Protein AF-G5J2B6-F1 (afdb_monomer_lite)

Organism: NCBI:txid423471

Structure (mmCIF, N/CA/C/O backbone):
data_AF-G5J2B6-F1
#
_entry.id   AF-G5J2B6-F1
#
loop_
_atom_site.group_PDB
_atom_site.id
_atom_site.type_symbol
_atom_site.label_atom_id
_atom_site.label_alt_id
_atom_site.label_comp_id
_atom_site.label_asym_id
_atom_site.label_entity_id
_atom_site.label_seq_id
_atom_site.pdbx_PDB_ins_code
_atom_site.Cartn_x
_atom_site.Cartn_y
_atom_site.Cartn_z
_atom_site.occupancy
_atom_site.B_iso_or_equiv
_atom_site.auth_seq_id
_atom_site.auth_comp_id
_atom_site.auth_asym_id
_atom_site.auth_atom_id
_atom_site.pdbx_PDB_model_num
ATOM 1 N N . MET A 1 1 ? 9.229 7.422 -12.545 1.00 53.62 1 MET A N 1
ATOM 2 C CA . MET A 1 1 ? 8.635 8.381 -11.585 1.00 53.62 1 MET A CA 1
ATOM 3 C C . MET A 1 1 ? 7.658 7.634 -10.682 1.00 53.62 1 MET A C 1
ATOM 5 O O . MET A 1 1 ? 6.465 7.647 -10.938 1.00 53.62 1 MET A O 1
ATOM 9 N N . GLN A 1 2 ? 8.152 6.912 -9.677 1.00 66.44 2 GLN A N 1
ATOM 10 C CA . GLN A 1 2 ? 7.312 6.191 -8.709 1.00 66.44 2 GLN A CA 1
ATOM 11 C C . GLN A 1 2 ? 7.830 6.483 -7.304 1.00 66.44 2 GLN A C 1
ATOM 13 O O . GLN A 1 2 ? 8.418 5.633 -6.640 1.00 66.44 2 GLN A O 1
ATOM 18 N N . TRP A 1 3 ? 7.635 7.732 -6.905 1.00 81.62 3 TRP A N 1
ATOM 19 C CA . TRP A 1 3 ? 7.968 8.236 -5.580 1.00 81.62 3 TRP A CA 1
ATOM 20 C C . TRP A 1 3 ? 6.803 7.996 -4.620 1.00 81.62 3 TRP A C 1
ATOM 22 O O . TRP A 1 3 ? 5.693 7.688 -5.057 1.00 81.62 3 TRP A O 1
ATOM 32 N N . GLU A 1 4 ? 7.044 8.142 -3.325 1.00 82.38 4 GLU A N 1
ATOM 33 C CA . GLU A 1 4 ? 6.049 7.986 -2.267 1.00 82.38 4 GLU A CA 1
ATOM 34 C C . GLU A 1 4 ? 4.811 8.853 -2.514 1.00 82.38 4 GLU A C 1
ATOM 36 O O . GLU A 1 4 ? 3.696 8.340 -2.425 1.00 82.38 4 GLU A O 1
ATOM 41 N N . GLY A 1 5 ? 5.003 10.086 -2.995 1.00 83.81 5 GLY A N 1
ATOM 42 C CA . GLY A 1 5 ? 3.912 11.011 -3.310 1.00 83.81 5 GLY A CA 1
ATOM 43 C C . GLY A 1 5 ? 2.948 10.547 -4.413 1.00 83.81 5 GLY A C 1
ATOM 44 O O . GLY A 1 5 ? 1.878 11.126 -4.554 1.00 83.81 5 GLY A O 1
ATOM 45 N N . ASN A 1 6 ? 3.281 9.501 -5.180 1.00 84.12 6 ASN A N 1
ATOM 46 C CA . ASN A 1 6 ? 2.339 8.878 -6.122 1.00 84.12 6 ASN A CA 1
ATOM 47 C C . ASN A 1 6 ? 1.469 7.788 -5.473 1.00 84.12 6 ASN A C 1
ATOM 49 O O . ASN A 1 6 ? 0.491 7.353 -6.075 1.00 84.12 6 ASN A O 1
ATOM 53 N N . TYR A 1 7 ? 1.852 7.303 -4.292 1.00 86.56 7 TYR A N 1
ATOM 54 C CA . TYR A 1 7 ? 1.214 6.177 -3.608 1.00 86.56 7 TYR A CA 1
ATOM 55 C C . TYR A 1 7 ? 0.496 6.593 -2.332 1.00 86.56 7 TYR A C 1
ATOM 57 O O . TYR A 1 7 ? -0.576 6.067 -2.035 1.00 86.56 7 TYR A O 1
ATOM 65 N N . ARG A 1 8 ? 1.076 7.519 -1.564 1.00 89.94 8 ARG A N 1
ATOM 66 C CA . ARG A 1 8 ? 0.455 8.029 -0.347 1.00 89.94 8 ARG A CA 1
ATOM 67 C C . ARG A 1 8 ? -0.543 9.117 -0.698 1.00 89.94 8 ARG A C 1
ATOM 69 O O . ARG A 1 8 ? -0.176 10.183 -1.180 1.00 89.94 8 ARG A O 1
ATOM 76 N N . MET A 1 9 ? -1.806 8.845 -0.395 1.00 91.50 9 MET A N 1
ATOM 77 C CA . MET A 1 9 ? -2.909 9.762 -0.653 1.00 91.50 9 MET A CA 1
ATOM 78 C C . MET A 1 9 ? -3.486 10.307 0.656 1.00 91.50 9 MET A C 1
ATOM 80 O O . MET A 1 9 ? -3.635 9.546 1.620 1.00 91.50 9 MET A O 1
ATOM 84 N N . PRO A 1 10 ? -3.863 11.599 0.704 1.00 93.00 10 PRO A N 1
ATOM 85 C CA . PRO A 1 10 ? -4.643 12.118 1.817 1.00 93.00 10 P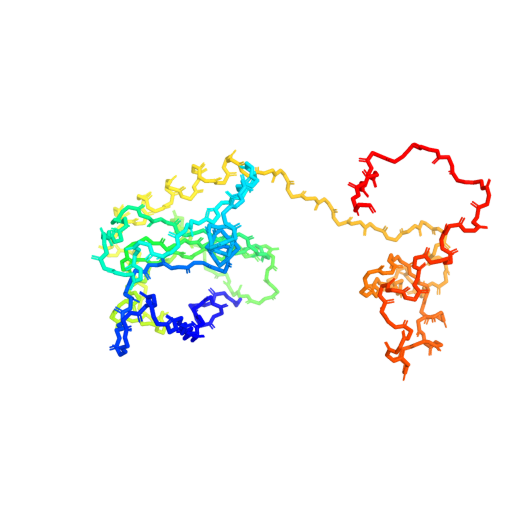RO A CA 1
ATOM 86 C C . PRO A 1 10 ? -5.961 11.344 1.897 1.00 93.00 10 PRO A C 1
ATOM 88 O O . PRO A 1 10 ? -6.681 11.220 0.909 1.00 93.00 10 PRO A O 1
ATOM 91 N N . THR A 1 11 ? -6.256 10.799 3.073 1.00 94.88 11 THR A N 1
A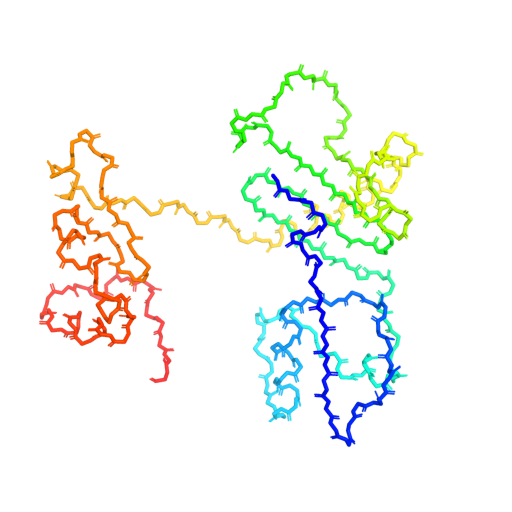TOM 92 C CA . THR A 1 11 ? -7.406 9.918 3.282 1.00 94.88 11 THR A CA 1
ATOM 93 C C . THR A 1 11 ? -8.122 10.333 4.557 1.00 94.88 11 THR A C 1
ATOM 95 O O . THR A 1 11 ? -7.521 10.354 5.628 1.00 94.88 11 THR A O 1
ATOM 98 N N . ILE A 1 12 ? -9.407 10.666 4.440 1.00 95.75 12 ILE A N 1
ATOM 99 C CA . ILE A 1 12 ? -10.282 11.019 5.562 1.00 95.75 12 ILE A CA 1
ATOM 100 C C . ILE A 1 12 ? -11.495 10.099 5.489 1.00 95.75 12 ILE A C 1
ATOM 102 O O . ILE A 1 12 ? -12.118 9.977 4.436 1.00 95.75 12 ILE A O 1
ATOM 106 N N . VAL A 1 13 ? -11.831 9.458 6.607 1.00 95.00 13 VAL A N 1
ATOM 107 C CA . VAL A 1 13 ? -12.981 8.556 6.713 1.00 95.00 13 VAL A CA 1
ATOM 108 C C . VAL A 1 13 ? -13.887 9.060 7.827 1.00 95.00 13 VAL A C 1
ATOM 110 O O . VAL A 1 13 ? -13.424 9.322 8.935 1.00 95.00 13 VAL A O 1
ATOM 113 N N . THR A 1 14 ? -15.180 9.185 7.539 1.00 95.62 14 THR A N 1
ATOM 114 C CA . THR A 1 14 ? -16.208 9.471 8.542 1.00 95.62 14 THR A CA 1
ATOM 115 C C . THR A 1 14 ? -17.254 8.371 8.519 1.00 95.62 14 THR A C 1
ATOM 117 O O . THR A 1 14 ? -17.679 7.933 7.452 1.00 95.62 14 THR A O 1
ATOM 120 N N . PHE A 1 15 ? -17.657 7.914 9.701 1.00 95.94 15 PHE A N 1
ATOM 121 C CA . PHE A 1 15 ? -18.764 6.980 9.854 1.00 95.94 15 PHE A CA 1
ATOM 122 C C . PHE A 1 15 ? -19.451 7.240 11.203 1.00 95.94 15 PHE A C 1
ATOM 124 O O . PHE A 1 15 ? -19.111 6.609 12.210 1.00 95.94 15 PHE A O 1
ATOM 131 N N . PRO A 1 16 ? -20.371 8.220 11.252 1.00 95.06 16 PRO A N 1
ATOM 132 C CA . PRO A 1 16 ? -21.031 8.628 12.487 1.00 95.06 16 PRO A CA 1
ATOM 133 C C . PRO A 1 16 ? -21.694 7.451 13.209 1.00 95.06 16 PRO A C 1
ATOM 135 O O . PRO A 1 16 ? -22.273 6.569 12.580 1.00 95.06 16 PRO A O 1
ATOM 138 N N . GLY A 1 17 ? -21.577 7.422 14.537 1.00 94.31 17 GLY A N 1
ATOM 139 C CA . GLY A 1 17 ? -22.090 6.331 15.375 1.00 94.31 17 GLY A CA 1
ATOM 140 C C . GLY A 1 17 ? -21.234 5.058 15.379 1.00 94.31 17 GLY A C 1
ATOM 141 O O . GLY A 1 17 ? -21.451 4.205 16.232 1.00 94.31 17 GLY A O 1
ATOM 142 N N . THR A 1 18 ? -20.242 4.945 14.486 1.00 94.81 18 THR A N 1
ATOM 143 C CA . THR A 1 18 ? -19.356 3.772 14.389 1.00 94.81 18 THR A CA 1
ATOM 144 C C . THR A 1 18 ? -17.897 4.129 14.657 1.00 94.81 18 THR A C 1
ATOM 146 O O . THR A 1 18 ? -17.259 3.522 15.517 1.00 94.81 18 THR A O 1
ATOM 149 N N . LEU A 1 19 ? -17.354 5.108 13.929 1.00 96.50 19 LEU A N 1
ATOM 150 C CA . LEU A 1 19 ? -15.961 5.522 14.072 1.00 96.50 19 LEU A CA 1
ATOM 151 C C . LEU A 1 19 ? -15.821 6.664 15.089 1.00 96.50 19 LEU A C 1
ATOM 153 O O . LEU A 1 19 ? -16.618 7.608 15.063 1.00 96.50 19 LEU A O 1
ATOM 157 N N . PRO A 1 20 ? -14.801 6.617 15.965 1.00 94.19 20 PRO A N 1
ATOM 158 C CA . PRO A 1 20 ? -14.511 7.709 16.886 1.00 94.19 20 PRO A CA 1
ATOM 159 C C . PRO A 1 20 ? -14.061 8.967 16.129 1.00 94.19 20 PRO A C 1
ATOM 161 O O . PRO A 1 20 ? -13.259 8.905 15.197 1.00 94.19 20 PRO A O 1
ATOM 164 N N . ALA A 1 21 ? -14.559 10.131 16.547 1.00 95.31 21 ALA A N 1
ATOM 165 C CA . ALA A 1 21 ? -14.185 11.409 15.950 1.00 95.31 21 ALA A CA 1
ATOM 166 C C . ALA A 1 21 ? -12.756 11.827 16.341 1.00 95.31 21 ALA A C 1
ATOM 168 O O . ALA A 1 21 ? -12.302 11.566 17.455 1.00 95.31 21 ALA A O 1
ATOM 169 N N . GLY A 1 22 ? -12.060 12.515 15.428 1.00 94.12 22 GLY A N 1
ATOM 170 C CA . GLY A 1 22 ? -10.746 13.116 15.696 1.00 94.12 22 GLY A CA 1
ATOM 171 C C . GLY A 1 22 ? -9.607 12.116 15.913 1.00 94.12 22 GLY A C 1
ATOM 172 O O . GLY A 1 22 ? -8.563 12.494 16.439 1.00 94.12 22 GLY A O 1
ATOM 173 N N . LYS A 1 23 ? -9.795 10.846 15.538 1.00 94.19 23 LYS A N 1
ATOM 174 C CA . LYS A 1 23 ? -8.762 9.813 15.642 1.00 94.19 23 LYS A CA 1
ATOM 175 C C . LYS A 1 23 ? -7.912 9.730 14.381 1.00 94.19 23 LYS A C 1
ATOM 177 O O . LYS A 1 23 ? -8.395 9.926 13.269 1.00 94.19 23 LYS A O 1
ATOM 182 N N . GLU A 1 24 ? -6.642 9.393 14.581 1.00 93.75 24 GLU A N 1
ATOM 183 C CA . GLU A 1 24 ? -5.667 9.157 13.521 1.00 93.75 24 GLU A CA 1
ATOM 184 C C . GLU A 1 24 ? -5.300 7.671 13.483 1.00 93.75 24 GLU A C 1
ATOM 186 O O . GLU A 1 24 ? -4.963 7.075 14.507 1.00 93.75 24 GLU A O 1
ATOM 191 N N . TYR A 1 25 ? -5.314 7.083 12.288 1.00 93.00 25 TYR A N 1
ATOM 192 C CA . TYR A 1 25 ? -4.806 5.738 12.047 1.00 93.00 25 TYR A CA 1
ATOM 193 C C . TYR A 1 25 ? -3.444 5.817 11.352 1.00 93.00 25 TYR A C 1
ATOM 195 O O . TYR A 1 25 ? -3.347 6.304 10.229 1.00 93.00 25 TYR A O 1
ATOM 203 N N . LYS A 1 26 ? -2.394 5.324 12.019 1.00 89.81 26 LYS A N 1
ATOM 204 C CA . LYS A 1 26 ? -1.000 5.381 11.530 1.00 89.81 26 LYS A CA 1
ATOM 205 C C . LYS A 1 26 ? -0.527 4.109 10.821 1.00 89.81 26 LYS A C 1
ATOM 207 O O . LYS A 1 26 ? 0.618 4.040 10.385 1.00 89.81 26 LYS A O 1
ATOM 212 N N . GLY A 1 27 ? -1.374 3.082 10.753 1.00 91.12 27 GLY A N 1
ATOM 213 C CA . GLY A 1 27 ? -1.049 1.857 10.028 1.00 91.12 27 GLY A CA 1
ATOM 214 C C . GLY A 1 27 ? -1.166 2.035 8.515 1.00 91.12 27 GLY A C 1
ATOM 215 O O . GLY A 1 27 ? -1.672 3.042 8.021 1.00 91.12 27 GLY A O 1
ATOM 216 N N . MET A 1 28 ? -0.709 1.033 7.770 1.00 93.25 28 MET A N 1
ATOM 217 C CA . MET A 1 28 ? -0.862 1.022 6.319 1.00 93.25 28 MET A CA 1
ATOM 218 C C . MET A 1 28 ? -2.291 0.643 5.919 1.00 93.25 28 MET A C 1
ATOM 220 O O . MET A 1 28 ? -2.907 -0.253 6.505 1.00 93.25 28 MET A O 1
ATOM 224 N N . ALA A 1 29 ? -2.792 1.331 4.897 1.00 94.19 29 ALA A N 1
ATOM 225 C CA . ALA A 1 29 ? -4.054 1.040 4.237 1.00 94.19 29 ALA A CA 1
ATOM 226 C C . ALA A 1 29 ? -3.874 1.152 2.720 1.00 94.19 29 ALA A C 1
ATOM 228 O O . ALA A 1 29 ? -3.082 1.963 2.232 1.00 94.19 29 ALA A O 1
ATOM 229 N N . SER A 1 30 ? -4.619 0.337 1.984 1.00 94.69 30 SER A N 1
ATOM 230 C CA . SER A 1 30 ? -4.682 0.356 0.527 1.00 94.69 30 SER A CA 1
ATOM 231 C C . SER A 1 30 ? -6.074 0.765 0.048 1.00 94.69 30 SER A C 1
ATOM 233 O O . SER A 1 30 ? -7.064 0.657 0.771 1.00 94.69 30 SER A O 1
ATOM 235 N N . THR A 1 31 ? -6.185 1.189 -1.210 1.00 94.06 31 THR A N 1
ATOM 236 C CA . THR A 1 31 ? -7.494 1.462 -1.822 1.00 94.06 31 THR A CA 1
ATOM 237 C C . THR A 1 31 ? -8.387 0.218 -1.885 1.00 94.06 31 THR A C 1
ATOM 239 O O . THR A 1 31 ? -9.608 0.343 -1.823 1.00 94.06 31 THR A O 1
ATOM 242 N N . MET A 1 32 ? -7.798 -0.981 -1.952 1.00 94.56 32 MET A N 1
ATOM 243 C CA . MET A 1 32 ? -8.525 -2.257 -1.963 1.00 94.56 32 MET A CA 1
ATOM 244 C C . MET A 1 32 ? -9.200 -2.547 -0.618 1.00 94.56 32 MET A C 1
ATOM 246 O O . MET A 1 32 ? -10.250 -3.187 -0.574 1.00 94.56 32 MET A O 1
ATOM 250 N N . ASP A 1 33 ? -8.646 -2.029 0.479 1.00 96.38 33 ASP A N 1
ATOM 251 C CA . ASP A 1 33 ? -9.201 -2.222 1.818 1.00 96.38 33 ASP A CA 1
ATOM 252 C C . ASP A 1 33 ? -10.576 -1.560 1.968 1.00 96.38 33 ASP A C 1
ATOM 254 O O . ASP A 1 33 ? -11.426 -2.054 2.708 1.00 96.38 33 ASP A O 1
ATOM 258 N N . PHE A 1 34 ? -10.851 -0.479 1.228 1.00 95.88 34 PHE A N 1
ATOM 259 C CA . PHE A 1 34 ? -12.177 0.147 1.222 1.00 95.88 34 PHE A CA 1
ATOM 260 C C . PHE A 1 34 ? -13.249 -0.767 0.643 1.00 95.88 34 PHE A C 1
ATOM 262 O O . PHE A 1 34 ? -14.362 -0.787 1.162 1.00 95.88 34 PHE A O 1
ATOM 269 N N . TYR A 1 35 ? -12.916 -1.556 -0.381 1.00 96.00 35 TYR A N 1
ATOM 270 C CA . TYR A 1 35 ? -13.844 -2.541 -0.928 1.00 96.00 35 TYR A CA 1
ATOM 271 C C . TYR A 1 35 ? -14.168 -3.616 0.116 1.00 96.00 35 TYR A C 1
ATOM 273 O O . TYR A 1 35 ? -15.337 -3.850 0.417 1.00 96.00 35 TYR A O 1
ATOM 281 N N . ALA A 1 36 ? -13.144 -4.199 0.747 1.00 96.94 36 ALA A N 1
ATOM 282 C CA . ALA A 1 36 ? -13.341 -5.200 1.796 1.00 96.94 36 ALA A CA 1
ATOM 283 C C . ALA A 1 36 ? -14.091 -4.643 3.018 1.00 96.94 36 ALA A C 1
ATOM 285 O O . ALA A 1 36 ? -14.918 -5.325 3.621 1.00 96.94 36 ALA A O 1
ATOM 286 N N . THR A 1 37 ? -13.840 -3.381 3.363 1.00 96.94 37 THR A N 1
ATOM 287 C CA . THR A 1 37 ? -14.541 -2.678 4.441 1.00 96.94 37 THR A CA 1
ATOM 288 C C . THR A 1 37 ? -16.011 -2.439 4.093 1.00 96.94 37 THR A C 1
ATOM 290 O O . THR A 1 37 ? -16.874 -2.679 4.932 1.00 96.94 37 THR A O 1
ATOM 293 N N . ALA A 1 38 ? -16.321 -2.023 2.862 1.00 96.19 38 ALA A N 1
ATOM 294 C CA . ALA A 1 38 ? -17.696 -1.818 2.407 1.00 96.19 38 ALA A CA 1
ATOM 295 C C . ALA A 1 38 ? -18.497 -3.129 2.389 1.00 96.19 38 ALA A C 1
ATOM 297 O O . ALA A 1 38 ? -19.632 -3.155 2.855 1.00 96.19 38 ALA A O 1
ATOM 298 N N . VAL A 1 39 ? -17.888 -4.225 1.926 1.00 96.69 39 VAL A N 1
ATOM 299 C CA . VAL A 1 39 ? -18.484 -5.572 1.971 1.00 96.69 39 VAL A CA 1
ATOM 300 C C . VAL A 1 39 ? -18.806 -5.990 3.407 1.00 96.69 39 VAL A C 1
ATOM 302 O O . VAL A 1 39 ? -19.899 -6.491 3.666 1.00 96.69 39 VAL A O 1
ATOM 305 N N . ALA A 1 40 ? -17.887 -5.735 4.346 1.00 95.88 40 ALA A N 1
ATOM 306 C CA . ALA A 1 40 ? -18.097 -6.039 5.759 1.00 95.88 40 ALA A CA 1
ATOM 307 C C . ALA A 1 40 ? -19.226 -5.204 6.383 1.00 95.88 40 ALA A C 1
ATOM 309 O O . ALA A 1 40 ? -19.991 -5.730 7.182 1.00 95.88 40 ALA A O 1
ATOM 310 N N . VAL A 1 41 ? -19.353 -3.925 6.009 1.00 96.25 41 VAL A N 1
ATOM 311 C CA . VAL A 1 41 ? -20.478 -3.064 6.426 1.00 96.25 41 VAL A CA 1
ATOM 312 C C . VAL A 1 41 ? -21.802 -3.556 5.850 1.00 96.25 41 VAL A C 1
ATOM 314 O O . VAL A 1 41 ? -22.820 -3.490 6.526 1.00 96.25 41 VAL A O 1
ATOM 317 N N . ALA A 1 42 ? -21.790 -4.043 4.610 1.00 96.50 42 ALA A N 1
ATOM 318 C CA . ALA A 1 42 ? -22.968 -4.591 3.950 1.00 96.50 42 ALA A CA 1
ATOM 319 C C . ALA A 1 42 ? -23.355 -5.993 4.456 1.00 96.50 42 ALA A C 1
ATOM 321 O O . ALA A 1 42 ? -24.367 -6.521 4.007 1.00 96.50 42 ALA A O 1
ATOM 322 N N . GLU A 1 43 ? -22.556 -6.597 5.345 1.00 96.44 43 GLU A N 1
ATOM 323 C CA . GLU A 1 43 ? -22.767 -7.953 5.871 1.00 96.44 43 GLU A CA 1
ATOM 324 C C . GLU A 1 43 ? -22.854 -9.012 4.757 1.00 96.44 43 GLU A C 1
ATOM 326 O O . GLU A 1 43 ? -23.647 -9.950 4.804 1.00 96.44 43 GLU A O 1
ATOM 331 N N . THR A 1 44 ? -22.013 -8.856 3.730 1.00 96.25 44 THR A N 1
ATOM 332 C CA . THR A 1 44 ? -21.957 -9.760 2.570 1.00 96.25 44 THR A CA 1
ATOM 333 C C . THR A 1 44 ? -20.642 -10.533 2.506 1.00 96.25 44 THR A C 1
ATOM 335 O O . THR A 1 44 ? -19.666 -10.207 3.185 1.00 96.25 44 THR A O 1
ATOM 338 N N . GLU A 1 45 ? -20.610 -11.584 1.687 1.00 94.44 45 GLU A N 1
ATOM 339 C CA . GLU A 1 45 ? -19.410 -12.397 1.500 1.00 94.44 45 GLU A CA 1
ATOM 340 C C . GLU A 1 45 ? -18.358 -11.668 0.659 1.00 94.44 45 GLU A C 1
ATOM 342 O O . GLU A 1 45 ? -18.627 -11.173 -0.439 1.00 94.44 45 GLU A O 1
ATOM 347 N N . LEU A 1 46 ? -17.122 -11.641 1.163 1.00 93.81 46 LEU A N 1
ATOM 348 C CA . LEU A 1 46 ? -15.988 -11.095 0.432 1.00 93.81 46 LEU A CA 1
ATOM 349 C C . LEU A 1 46 ? -15.545 -12.079 -0.658 1.00 93.81 46 LEU A C 1
ATOM 351 O O . LEU A 1 46 ? -15.225 -13.227 -0.339 1.00 93.81 46 LEU A O 1
ATOM 355 N N . PRO A 1 47 ? -15.465 -11.655 -1.933 1.00 91.06 47 PRO A N 1
ATOM 356 C CA . PRO A 1 47 ? -14.950 -12.515 -2.986 1.00 91.06 47 PRO A CA 1
ATOM 357 C C . PRO A 1 47 ? -13.530 -12.997 -2.674 1.00 91.06 47 PRO A C 1
ATOM 359 O O . PRO A 1 47 ? -12.678 -12.204 -2.279 1.00 91.06 47 PRO A O 1
ATOM 362 N N . GLN A 1 48 ? -13.250 -14.277 -2.937 1.00 89.88 48 GLN A N 1
ATOM 363 C CA . GLN A 1 48 ? -11.958 -14.908 -2.613 1.00 89.88 48 GLN A CA 1
ATOM 364 C C . GLN A 1 48 ? -10.739 -14.229 -3.256 1.00 89.88 48 GLN A C 1
ATOM 366 O O . GLN A 1 48 ? -9.634 -14.342 -2.742 1.00 89.88 48 GLN A O 1
ATOM 371 N N . HIS A 1 49 ? -10.924 -13.540 -4.383 1.00 87.31 49 HIS A N 1
ATOM 372 C CA . HIS A 1 49 ? -9.849 -12.844 -5.093 1.00 87.31 49 HIS A CA 1
ATOM 373 C C . HIS A 1 49 ? -9.539 -11.453 -4.519 1.00 87.31 49 HIS A C 1
ATOM 375 O O . HIS A 1 49 ? -8.667 -10.762 -5.042 1.00 87.31 49 HIS A O 1
ATOM 381 N N . CYS A 1 50 ? -10.284 -10.992 -3.511 1.00 90.88 50 CYS A N 1
ATOM 382 C CA . CYS A 1 50 ? -10.032 -9.703 -2.890 1.00 90.88 50 CYS A CA 1
ATOM 383 C C . CYS A 1 50 ? -8.853 -9.805 -1.916 1.00 90.88 50 CYS A C 1
ATOM 385 O O . CYS A 1 50 ? -8.891 -10.575 -0.962 1.00 90.88 50 CYS A O 1
ATOM 387 N N . GLU A 1 51 ? -7.831 -8.983 -2.139 1.00 90.62 51 GLU A N 1
ATOM 388 C CA . GLU A 1 51 ? -6.659 -8.886 -1.256 1.00 90.62 51 GLU A CA 1
ATOM 389 C C . GLU A 1 51 ? -6.829 -7.822 -0.156 1.00 90.62 51 GLU A C 1
ATOM 391 O O . GLU A 1 51 ? -6.021 -7.744 0.769 1.00 90.62 51 GLU A O 1
ATOM 396 N N . GLY A 1 52 ? -7.869 -6.987 -0.259 1.00 93.62 52 GLY A N 1
ATOM 397 C CA . GLY A 1 52 ? -8.155 -5.935 0.710 1.00 93.62 52 GLY A CA 1
ATOM 398 C C . GLY A 1 52 ? -8.613 -6.496 2.055 1.00 93.62 52 GLY A C 1
ATOM 399 O O . GLY A 1 52 ? -9.266 -7.537 2.131 1.00 93.62 52 GLY A O 1
ATOM 400 N N . LYS A 1 53 ? -8.319 -5.773 3.135 1.00 93.75 53 LYS A N 1
ATOM 401 C CA . LYS A 1 53 ? -8.737 -6.138 4.498 1.00 93.75 53 LYS A CA 1
ATOM 402 C C . LYS A 1 53 ? -9.816 -5.197 5.033 1.00 93.75 53 LYS A C 1
ATOM 404 O O . LYS A 1 53 ? -9.859 -4.015 4.706 1.00 93.75 53 LYS A O 1
ATOM 409 N N . ASN A 1 54 ? -10.656 -5.706 5.930 1.00 95.69 54 ASN A N 1
ATOM 410 C CA . ASN A 1 54 ? -11.616 -4.875 6.652 1.00 95.69 54 ASN A CA 1
ATOM 411 C C . ASN A 1 54 ? -10.890 -3.923 7.625 1.00 95.69 54 ASN A C 1
ATOM 413 O O . ASN A 1 54 ? -10.267 -4.372 8.592 1.00 95.69 54 ASN A O 1
ATOM 417 N N . LEU A 1 55 ? -10.999 -2.612 7.392 1.00 96.81 55 LEU A N 1
ATOM 418 C CA . LEU A 1 55 ? -10.374 -1.573 8.213 1.00 96.81 55 LEU A CA 1
ATOM 419 C C . LEU A 1 55 ? -11.154 -1.258 9.489 1.00 96.81 55 LEU A C 1
ATOM 421 O O . LEU A 1 55 ? -10.571 -0.703 10.415 1.00 96.81 55 LEU A O 1
ATOM 425 N N . LEU A 1 56 ? -12.438 -1.616 9.590 1.00 96.31 56 LEU A N 1
ATOM 426 C CA . LEU A 1 56 ? -13.283 -1.224 10.724 1.00 96.31 56 LEU A CA 1
ATOM 427 C C . LEU A 1 56 ? -12.678 -1.570 12.097 1.00 96.31 56 LEU A C 1
ATOM 429 O O . LEU A 1 56 ? -12.615 -0.677 12.942 1.00 96.31 56 LEU A O 1
ATOM 433 N N . PRO A 1 57 ? -12.174 -2.795 12.360 1.00 96.00 57 PRO A N 1
ATOM 434 C CA . PRO A 1 57 ? -11.562 -3.107 13.653 1.00 96.00 57 PRO A CA 1
ATOM 435 C C . PRO A 1 57 ? -10.313 -2.269 13.957 1.00 96.00 57 PRO A C 1
ATOM 437 O O . PRO A 1 57 ? -10.046 -1.976 15.119 1.00 96.00 57 PRO A O 1
ATOM 440 N N . LEU A 1 58 ? -9.560 -1.885 12.923 1.00 95.69 58 LEU A N 1
ATOM 441 C CA . LEU A 1 58 ? -8.353 -1.064 13.038 1.00 95.69 58 LEU A CA 1
ATOM 442 C C . LEU A 1 58 ? -8.716 0.400 13.326 1.00 95.69 58 LEU A C 1
ATOM 444 O O . LEU A 1 58 ? -8.151 1.012 14.226 1.00 95.69 58 LEU A O 1
ATOM 448 N N . LEU A 1 59 ? -9.703 0.938 12.603 1.00 95.75 59 LEU A N 1
ATOM 449 C CA . LEU A 1 59 ? -10.179 2.316 12.752 1.00 95.75 59 LEU A CA 1
ATOM 450 C C . LEU A 1 59 ? -10.974 2.537 14.051 1.00 95.75 59 LEU A C 1
ATOM 452 O O . LEU A 1 59 ? -11.007 3.648 14.567 1.00 95.75 59 LEU A O 1
ATOM 456 N N . MET A 1 60 ? -11.589 1.485 14.601 1.00 94.81 60 MET A N 1
ATOM 457 C CA . MET A 1 60 ? -12.243 1.503 15.917 1.00 94.81 60 MET A CA 1
ATOM 458 C C . MET A 1 60 ? -11.276 1.263 17.089 1.00 94.81 60 MET A C 1
ATOM 460 O O . MET A 1 60 ? -11.740 1.091 18.213 1.00 94.81 60 MET A O 1
ATOM 464 N N . GLU A 1 61 ? -9.962 1.172 16.848 1.00 91.81 61 GLU A N 1
ATOM 465 C CA . GLU A 1 61 ? -8.949 0.857 17.875 1.00 91.81 61 GLU A CA 1
ATOM 466 C C . GLU A 1 61 ? -9.188 -0.498 18.586 1.00 91.81 61 GLU A C 1
ATOM 468 O O . GLU A 1 61 ? -8.657 -0.758 19.663 1.00 91.81 61 GLU A O 1
ATOM 473 N N . LYS A 1 62 ? -9.964 -1.406 17.972 1.00 93.38 62 LYS A N 1
ATOM 474 C CA . LYS A 1 62 ? -10.245 -2.759 18.495 1.00 93.38 62 LYS A CA 1
ATOM 475 C C . LYS A 1 62 ? -9.160 -3.770 18.124 1.00 93.38 62 LYS A C 1
ATOM 477 O O . LYS A 1 62 ? -9.126 -4.872 18.669 1.00 93.38 62 LYS A O 1
ATOM 482 N N . LYS A 1 63 ? -8.300 -3.427 17.164 1.00 93.44 63 LYS A N 1
ATOM 483 C CA . LYS A 1 63 ? -7.183 -4.249 16.702 1.00 93.44 63 LYS A CA 1
ATOM 484 C C . LYS A 1 63 ? -5.988 -3.363 16.365 1.00 93.44 63 LYS A C 1
ATOM 486 O O . LYS A 1 63 ? -6.150 -2.293 15.786 1.00 93.44 63 LYS A O 1
ATOM 491 N N . ASN A 1 64 ? -4.789 -3.848 16.670 1.00 91.25 64 ASN A N 1
ATOM 492 C CA . ASN A 1 64 ? -3.552 -3.189 16.266 1.00 91.25 64 ASN A CA 1
ATOM 493 C C . ASN A 1 64 ? -3.218 -3.476 14.790 1.00 91.25 64 ASN A C 1
ATOM 495 O O . ASN A 1 64 ? -3.522 -4.571 14.298 1.00 91.25 64 ASN A O 1
ATOM 499 N N . PRO A 1 65 ? -2.567 -2.533 14.081 1.00 90.12 65 PRO A N 1
ATOM 500 C CA . PRO A 1 65 ? -1.986 -2.802 12.770 1.00 90.12 65 PRO A CA 1
ATOM 501 C C . PRO A 1 65 ? -1.070 -4.027 12.808 1.00 90.12 65 PRO A C 1
ATOM 503 O O . PRO A 1 65 ? -0.382 -4.263 13.802 1.00 90.12 65 PRO A O 1
ATOM 506 N N . ASN A 1 66 ? -1.041 -4.794 11.720 1.00 90.44 66 ASN A N 1
ATOM 507 C CA . ASN A 1 66 ? -0.105 -5.904 11.598 1.00 90.44 66 ASN A CA 1
ATOM 508 C C . ASN A 1 66 ? 1.319 -5.341 11.394 1.00 90.44 66 ASN A C 1
ATOM 510 O O . ASN A 1 66 ? 1.552 -4.680 10.380 1.00 90.44 66 ASN A O 1
ATOM 514 N N . PRO A 1 67 ? 2.278 -5.592 12.307 1.00 87.56 67 PRO A N 1
ATOM 515 C CA . PRO A 1 67 ? 3.636 -5.056 12.188 1.00 8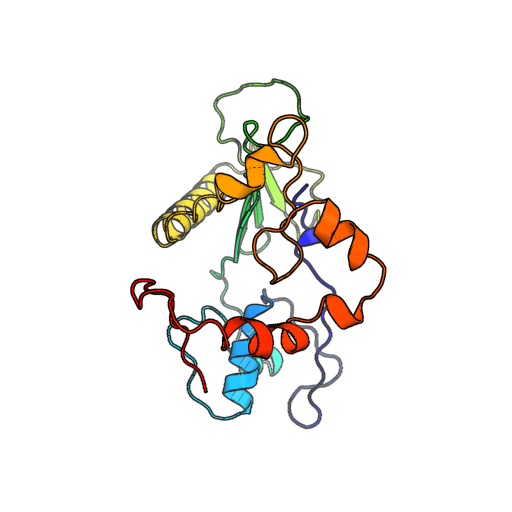7.56 67 PRO A CA 1
ATOM 516 C C . PRO A 1 67 ? 4.425 -5.644 11.008 1.00 87.56 67 PRO A C 1
ATOM 518 O O . PRO A 1 67 ? 5.422 -5.055 10.588 1.00 87.56 67 PRO A O 1
ATOM 521 N N . ASP A 1 68 ? 3.988 -6.787 10.474 1.00 91.12 68 ASP A N 1
ATOM 522 C CA . ASP A 1 68 ? 4.610 -7.464 9.335 1.00 91.12 68 ASP A CA 1
ATOM 523 C C . ASP A 1 68 ? 3.893 -7.218 8.006 1.00 91.12 68 ASP A C 1
ATOM 525 O O . ASP A 1 68 ? 4.267 -7.791 6.978 1.00 91.12 68 ASP A O 1
ATOM 529 N N . GLU A 1 69 ? 2.885 -6.347 8.006 1.00 93.06 69 GLU A N 1
ATOM 530 C CA . GLU A 1 69 ? 2.200 -5.945 6.789 1.00 93.06 69 GLU A CA 1
ATOM 531 C C . GLU A 1 69 ? 3.178 -5.363 5.769 1.00 93.06 69 GLU A C 1
ATOM 533 O O . GLU A 1 69 ? 4.065 -4.578 6.107 1.00 93.06 69 GLU A O 1
ATOM 538 N N . THR A 1 70 ? 3.024 -5.770 4.510 1.00 95.25 70 THR A N 1
ATOM 539 C CA . THR A 1 70 ? 3.853 -5.300 3.403 1.00 95.25 70 THR A CA 1
ATOM 540 C C . THR A 1 70 ? 2.959 -4.939 2.225 1.00 95.25 70 THR A C 1
ATOM 542 O O . THR A 1 70 ? 2.103 -5.732 1.842 1.00 95.25 70 THR A O 1
ATOM 545 N N . LEU A 1 71 ? 3.165 -3.757 1.647 1.00 95.06 71 LEU A N 1
ATOM 546 C CA . LEU A 1 71 ? 2.520 -3.346 0.400 1.00 95.06 71 LEU A CA 1
ATOM 547 C C . LEU A 1 71 ? 3.518 -3.454 -0.750 1.00 95.06 71 LEU A C 1
ATOM 549 O O . LEU A 1 71 ? 4.701 -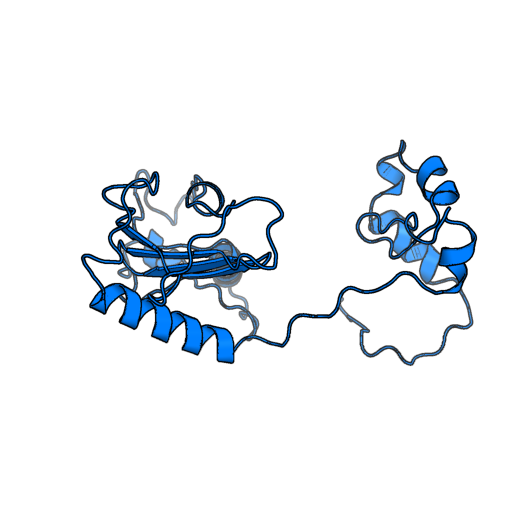3.150 -0.578 1.00 95.06 71 LEU A O 1
ATOM 553 N N . PHE A 1 72 ? 3.039 -3.857 -1.923 1.00 94.56 72 PHE A N 1
ATOM 554 C CA . PHE A 1 72 ? 3.867 -4.110 -3.097 1.00 94.56 72 PHE A CA 1
ATOM 555 C C . PHE A 1 72 ? 3.341 -3.356 -4.314 1.00 94.56 72 PHE A C 1
ATOM 557 O O . PHE A 1 72 ? 2.135 -3.224 -4.512 1.00 94.56 72 PHE A O 1
ATOM 564 N N . TRP A 1 73 ? 4.264 -2.903 -5.159 1.00 92.50 73 TRP A N 1
ATOM 565 C CA . TRP A 1 73 ? 3.961 -2.292 -6.445 1.00 92.50 73 TRP A CA 1
ATOM 566 C C . TRP A 1 73 ? 4.884 -2.856 -7.524 1.00 92.50 73 TRP A C 1
ATOM 568 O O . TRP A 1 73 ? 6.101 -2.989 -7.352 1.00 92.50 73 TRP A O 1
ATOM 578 N N . ASN A 1 74 ? 4.294 -3.176 -8.672 1.00 89.25 74 ASN A N 1
ATOM 579 C CA . ASN A 1 74 ? 5.015 -3.513 -9.891 1.00 89.25 74 ASN A CA 1
ATOM 580 C C . ASN A 1 74 ? 4.315 -2.829 -11.055 1.00 89.25 74 ASN A C 1
ATOM 582 O O . ASN A 1 74 ? 3.207 -3.197 -11.443 1.00 89.25 74 ASN A O 1
ATOM 586 N N . THR A 1 75 ? 4.907 -1.760 -11.568 1.00 83.44 75 THR A N 1
ATOM 587 C CA . THR A 1 75 ? 4.247 -0.937 -12.581 1.00 83.44 75 THR A CA 1
ATOM 588 C C . THR A 1 75 ? 5.294 -0.289 -13.472 1.00 83.44 75 THR A C 1
ATOM 590 O O . THR A 1 75 ? 6.302 0.212 -12.984 1.00 83.44 75 THR A O 1
ATOM 593 N N . HIS A 1 76 ? 5.085 -0.308 -14.791 1.00 75.31 76 HIS A N 1
ATOM 594 C CA . HIS A 1 76 ? 5.951 0.351 -15.783 1.00 75.31 76 HIS A CA 1
ATOM 595 C C . HIS A 1 76 ? 7.466 0.118 -15.582 1.00 75.31 76 HIS A C 1
ATOM 597 O O . HIS A 1 76 ? 8.274 1.032 -15.721 1.00 75.31 76 HIS A O 1
ATOM 603 N N . GLY A 1 77 ? 7.870 -1.109 -15.228 1.00 77.44 77 GLY A N 1
ATOM 604 C CA . GLY A 1 77 ? 9.287 -1.440 -15.020 1.00 77.44 77 GLY A CA 1
ATOM 605 C C . GLY A 1 77 ? 9.901 -0.850 -13.751 1.00 77.44 77 GLY A C 1
ATOM 606 O O . GLY A 1 77 ? 11.122 -0.804 -13.629 1.00 77.44 77 GLY A O 1
ATOM 607 N N . THR A 1 78 ? 9.073 -0.395 -12.819 1.00 85.56 78 THR A N 1
ATOM 608 C CA . THR A 1 78 ? 9.503 -0.045 -11.473 1.00 85.56 78 THR A CA 1
ATOM 609 C C . THR A 1 78 ? 8.901 -1.031 -10.486 1.00 85.56 78 THR A C 1
ATOM 611 O O . THR A 1 78 ? 7.715 -1.364 -10.549 1.00 85.56 78 THR A O 1
ATOM 614 N N . GLU A 1 79 ? 9.764 -1.509 -9.606 1.00 91.00 79 GLU A N 1
ATOM 615 C CA . GLU A 1 79 ? 9.470 -2.465 -8.553 1.00 91.00 79 GLU A CA 1
ATOM 616 C C . GLU A 1 79 ? 9.585 -1.709 -7.229 1.00 91.00 79 GLU A C 1
ATOM 618 O O . GLU A 1 79 ? 10.572 -1.003 -7.015 1.00 91.00 79 GLU A O 1
ATOM 623 N N . ALA A 1 80 ? 8.589 -1.804 -6.352 1.00 93.62 80 ALA A N 1
ATOM 624 C CA . ALA A 1 80 ? 8.641 -1.152 -5.048 1.00 93.62 80 ALA A CA 1
ATOM 625 C C . ALA A 1 80 ? 7.902 -1.954 -3.978 1.00 93.62 80 ALA A C 1
ATOM 627 O O . ALA A 1 80 ? 6.952 -2.682 -4.270 1.00 93.62 80 ALA A O 1
ATOM 628 N N . SER A 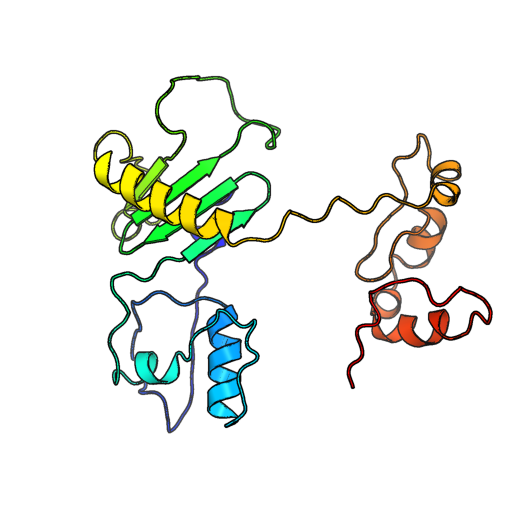1 81 ? 8.313 -1.791 -2.724 1.00 95.38 81 SER A N 1
ATOM 629 C CA . SER A 1 81 ? 7.553 -2.292 -1.578 1.00 95.38 81 SER A CA 1
ATOM 630 C C . SER A 1 81 ? 7.697 -1.402 -0.351 1.00 95.38 81 SER A C 1
ATOM 632 O O . SER A 1 81 ? 8.647 -0.623 -0.233 1.00 95.38 81 SER A O 1
ATOM 634 N N . ARG A 1 82 ? 6.728 -1.513 0.558 1.00 95.19 82 ARG A N 1
ATOM 635 C CA . ARG A 1 82 ? 6.645 -0.787 1.825 1.00 95.19 82 ARG A CA 1
ATOM 636 C C . ARG A 1 82 ? 6.470 -1.787 2.959 1.00 95.19 82 ARG A C 1
ATOM 638 O O . ARG A 1 82 ? 5.532 -2.572 2.918 1.00 95.19 82 ARG A O 1
ATOM 645 N N . TRP A 1 83 ? 7.339 -1.730 3.961 1.00 96.19 83 TRP A N 1
ATOM 646 C CA . TRP A 1 83 ? 7.272 -2.566 5.159 1.00 96.19 83 TRP A CA 1
ATOM 647 C C . TRP A 1 83 ? 7.752 -1.754 6.357 1.00 96.19 83 TRP A C 1
ATOM 649 O O . TRP A 1 83 ? 8.864 -1.225 6.338 1.00 96.19 83 TRP A O 1
ATOM 659 N N . LYS A 1 84 ? 6.921 -1.646 7.401 1.00 94.00 84 LYS A N 1
ATOM 660 C CA . LYS A 1 84 ? 7.178 -0.760 8.552 1.00 94.00 84 LYS A CA 1
ATOM 661 C C . LYS A 1 84 ? 7.491 0.673 8.073 1.00 94.00 84 LYS A C 1
ATOM 663 O O . LYS A 1 84 ? 6.774 1.202 7.223 1.00 94.00 84 LYS A O 1
ATOM 668 N N . GLN A 1 85 ? 8.569 1.281 8.571 1.00 94.62 85 GLN A N 1
ATOM 669 C CA . GLN A 1 85 ? 9.055 2.592 8.136 1.00 94.62 85 GLN A CA 1
ATOM 670 C C . GLN A 1 85 ? 9.851 2.552 6.824 1.00 94.62 85 GLN A C 1
ATOM 672 O O . GLN A 1 85 ? 10.222 3.603 6.293 1.00 94.62 85 GLN A O 1
ATOM 677 N N . TRP A 1 86 ? 10.125 1.365 6.280 1.00 96.50 86 TRP A N 1
ATOM 678 C CA . TRP A 1 86 ? 11.032 1.170 5.155 1.00 96.50 86 TRP A CA 1
ATOM 679 C C . TRP A 1 86 ? 10.304 1.107 3.825 1.00 96.50 86 TRP A C 1
ATOM 681 O O . TRP A 1 86 ? 9.203 0.563 3.693 1.00 96.50 86 TRP A O 1
ATOM 691 N N . ARG A 1 87 ? 10.920 1.697 2.809 1.00 95.62 87 ARG A N 1
ATOM 692 C CA . ARG A 1 87 ? 10.492 1.592 1.420 1.00 95.62 87 ARG A CA 1
ATOM 693 C C . ARG A 1 87 ? 11.690 1.214 0.574 1.00 95.62 87 ARG A C 1
ATOM 695 O O . ARG A 1 87 ? 12.711 1.891 0.653 1.00 95.62 87 ARG A O 1
ATOM 702 N N . ILE A 1 88 ? 11.548 0.173 -0.244 1.00 94.88 88 ILE A N 1
ATOM 703 C CA . ILE A 1 88 ? 12.522 -0.120 -1.297 1.00 94.88 88 ILE A CA 1
ATOM 704 C C . ILE A 1 88 ? 11.934 0.186 -2.662 1.00 94.88 88 ILE A C 1
ATOM 706 O O . ILE A 1 88 ? 10.749 -0.047 -2.905 1.00 94.88 88 ILE A O 1
ATOM 710 N N . VAL A 1 89 ? 12.776 0.687 -3.558 1.00 93.00 89 VAL A N 1
ATOM 711 C CA . VAL A 1 89 ? 12.415 0.919 -4.957 1.00 93.00 89 VAL A CA 1
ATOM 712 C C . VAL A 1 89 ? 13.568 0.548 -5.874 1.00 93.00 89 VAL A C 1
ATOM 714 O O . VAL A 1 89 ? 14.729 0.854 -5.603 1.00 93.00 89 VAL A O 1
ATOM 717 N N . LYS A 1 90 ? 13.240 -0.114 -6.977 1.00 89.94 90 LYS A N 1
ATOM 718 C CA . LYS A 1 90 ? 14.171 -0.492 -8.030 1.00 89.94 90 LYS A CA 1
ATOM 719 C C . LYS A 1 90 ? 13.615 -0.036 -9.366 1.00 89.94 90 LYS A C 1
ATOM 721 O O . LYS A 1 90 ? 12.531 -0.425 -9.797 1.00 89.94 90 LYS A O 1
ATOM 726 N N . TYR A 1 91 ? 14.395 0.808 -10.026 1.00 83.62 91 TYR A N 1
ATOM 727 C CA . TYR A 1 91 ? 14.076 1.351 -11.337 1.00 83.62 91 TYR A CA 1
ATOM 728 C C . TYR A 1 91 ? 14.793 0.518 -12.402 1.00 83.62 91 TYR A C 1
ATOM 730 O O . TYR A 1 91 ? 16.010 0.634 -12.564 1.00 83.62 91 TYR A O 1
ATOM 738 N N . ASN A 1 92 ? 14.068 -0.328 -13.142 1.00 72.56 92 ASN A N 1
ATOM 739 C CA . ASN A 1 92 ? 14.685 -1.082 -14.231 1.00 72.56 92 ASN A CA 1
ATOM 740 C C . ASN A 1 92 ? 14.934 -0.145 -15.424 1.00 72.56 92 ASN A C 1
ATOM 742 O O . ASN A 1 92 ? 14.003 0.399 -16.023 1.00 72.56 92 ASN A O 1
ATOM 746 N N . LYS A 1 93 ? 16.217 0.055 -15.757 1.00 57.25 93 LYS A N 1
ATOM 747 C CA . LYS A 1 93 ? 16.681 0.997 -16.792 1.00 57.25 93 LYS A CA 1
ATOM 748 C C . LYS A 1 93 ? 16.177 0.668 -18.205 1.00 57.25 93 LYS A C 1
ATOM 750 O O . LYS A 1 93 ? 16.091 1.567 -19.027 1.00 57.25 93 LYS A O 1
ATOM 755 N N . GLU A 1 94 ? 15.771 -0.570 -18.483 1.00 47.31 94 GLU A N 1
ATOM 756 C CA . GLU A 1 94 ? 15.312 -0.986 -19.821 1.00 47.31 94 GLU A CA 1
ATOM 757 C C . GLU A 1 94 ? 13.904 -0.494 -20.205 1.00 47.31 94 GLU A C 1
ATOM 759 O O . GLU A 1 94 ? 13.501 -0.647 -21.353 1.00 47.31 94 GLU A O 1
ATOM 764 N N . LYS A 1 95 ? 13.145 0.124 -19.285 1.00 47.09 95 LYS A N 1
ATOM 765 C CA . LYS A 1 95 ? 11.786 0.632 -19.571 1.00 47.09 95 LYS A CA 1
ATOM 766 C C . LYS A 1 95 ? 11.606 2.142 -19.394 1.00 47.09 95 LYS A C 1
ATOM 768 O O . LYS A 1 95 ? 10.504 2.636 -19.608 1.00 47.09 95 LYS A O 1
ATOM 773 N N . ASN A 1 96 ? 12.658 2.885 -19.042 1.00 38.81 96 ASN A N 1
ATOM 774 C CA . ASN A 1 96 ? 12.583 4.330 -18.812 1.00 38.81 96 ASN A CA 1
ATOM 775 C C . ASN A 1 96 ? 13.579 5.083 -19.710 1.00 38.81 96 ASN A C 1
ATOM 777 O O . ASN A 1 96 ? 14.787 4.927 -19.584 1.00 38.81 96 ASN A O 1
ATOM 781 N N . TRP A 1 97 ? 13.042 5.929 -20.593 1.00 40.03 97 TRP A N 1
ATOM 782 C CA . TRP A 1 97 ? 13.725 6.692 -21.651 1.00 40.03 97 TRP A CA 1
ATOM 783 C C . TRP A 1 97 ? 14.818 7.679 -21.178 1.00 40.03 97 TRP A C 1
ATOM 785 O O . TRP A 1 97 ? 15.621 8.117 -21.993 1.00 40.03 97 TRP A O 1
ATOM 795 N N . HIS A 1 98 ? 14.951 7.986 -19.884 1.00 39.78 98 HIS A N 1
ATOM 796 C CA . HIS A 1 98 ? 15.993 8.898 -19.390 1.00 39.78 98 HIS A CA 1
ATOM 797 C C . HIS A 1 98 ? 16.547 8.471 -18.021 1.00 39.78 98 HIS A C 1
ATOM 799 O O . HIS A 1 98 ? 15.942 8.764 -16.995 1.00 39.78 98 HIS A O 1
ATOM 805 N N . SER A 1 99 ? 17.704 7.798 -17.983 1.00 41.41 99 SER A N 1
ATOM 806 C CA . SER A 1 99 ? 18.688 7.951 -16.890 1.00 41.41 99 SER A CA 1
ATOM 807 C C . SER A 1 99 ? 20.025 7.291 -17.239 1.00 41.41 99 SER A C 1
ATOM 809 O O . SER A 1 99 ? 20.077 6.188 -17.784 1.00 41.41 99 SER A O 1
ATOM 811 N N . GLU A 1 100 ? 21.106 7.997 -16.925 1.00 41.22 100 GLU A N 1
ATOM 812 C CA . GLU A 1 100 ? 22.476 7.685 -17.316 1.00 41.22 100 GLU A CA 1
ATOM 813 C C . GLU A 1 100 ? 23.047 6.403 -16.683 1.00 41.22 100 GLU A C 1
ATOM 815 O O . GLU A 1 100 ? 22.617 5.861 -15.651 1.00 41.22 100 GLU A O 1
ATOM 820 N N . LYS A 1 101 ? 24.046 5.882 -17.394 1.00 42.12 101 LYS A N 1
ATOM 821 C CA . LYS A 1 101 ? 24.795 4.667 -17.099 1.00 42.12 101 LYS A CA 1
ATOM 822 C C . LYS A 1 101 ? 25.695 4.897 -15.889 1.00 42.12 101 LYS A C 1
ATOM 824 O O . LYS A 1 101 ? 26.714 5.552 -16.000 1.00 42.12 101 LYS A O 1
ATOM 829 N N . ASN A 1 102 ? 25.351 4.271 -14.772 1.00 39.03 102 ASN A N 1
ATOM 830 C CA . ASN A 1 102 ? 26.322 3.826 -13.782 1.00 39.03 102 ASN A CA 1
ATOM 831 C C . ASN A 1 102 ? 25.901 2.422 -13.356 1.00 39.03 102 ASN A C 1
ATOM 833 O O . ASN A 1 102 ? 24.783 2.216 -12.872 1.00 39.03 102 ASN A O 1
ATOM 837 N N . HIS A 1 103 ? 26.756 1.459 -13.690 1.00 37.03 103 HIS A N 1
ATOM 838 C CA . HIS A 1 103 ? 26.640 0.053 -13.341 1.00 37.03 103 HIS A CA 1
ATOM 839 C C . HIS A 1 103 ? 27.567 -0.196 -12.162 1.00 37.03 103 HIS A C 1
ATOM 841 O O . HIS A 1 103 ? 28.783 -0.194 -12.332 1.00 37.03 103 HIS A O 1
ATOM 847 N N . ASN A 1 104 ? 26.998 -0.465 -10.992 1.00 35.62 104 ASN A N 1
ATOM 848 C CA . ASN A 1 104 ? 27.698 -1.276 -10.016 1.00 35.62 104 ASN A CA 1
ATOM 849 C C . ASN A 1 104 ? 26.752 -2.362 -9.510 1.00 35.62 104 ASN A C 1
ATOM 851 O O . ASN A 1 104 ? 25.563 -2.123 -9.321 1.00 35.62 104 ASN A O 1
ATOM 855 N N . LYS A 1 105 ? 27.287 -3.575 -9.381 1.00 40.88 105 LYS A N 1
ATOM 856 C CA . LYS A 1 105 ? 26.598 -4.861 -9.166 1.00 40.88 105 LYS A CA 1
ATOM 857 C C . LYS A 1 105 ? 26.047 -5.029 -7.738 1.00 40.88 105 LYS A C 1
ATOM 859 O O . LYS A 1 105 ? 25.989 -6.138 -7.217 1.00 40.88 105 LYS A O 1
ATOM 864 N N . GLN A 1 106 ? 25.666 -3.930 -7.102 1.00 46.50 106 GLN A N 1
ATOM 865 C CA . GLN A 1 106 ? 24.905 -3.918 -5.860 1.00 46.50 106 GLN A CA 1
ATOM 866 C C . GLN A 1 106 ? 23.429 -3.994 -6.247 1.00 46.50 106 GLN A C 1
ATOM 868 O O . GLN A 1 106 ? 23.052 -3.509 -7.314 1.00 46.50 106 GLN A O 1
ATOM 873 N N . THR A 1 107 ? 22.598 -4.670 -5.455 1.00 57.50 107 THR A N 1
ATOM 874 C CA . THR A 1 107 ? 21.161 -4.766 -5.732 1.00 57.50 107 THR A CA 1
ATOM 875 C C . THR A 1 107 ? 20.628 -3.382 -6.110 1.00 57.50 107 THR A C 1
ATOM 877 O O . THR A 1 107 ? 20.768 -2.465 -5.311 1.00 57.50 107 THR A O 1
ATOM 880 N N . ASN A 1 108 ? 20.039 -3.215 -7.302 1.00 81.25 108 ASN A N 1
ATOM 881 C CA . ASN A 1 108 ? 19.527 -1.924 -7.814 1.00 81.25 108 ASN A CA 1
ATOM 882 C C . ASN A 1 108 ? 18.398 -1.303 -6.946 1.00 81.25 108 ASN A C 1
ATOM 884 O O . ASN A 1 108 ? 17.718 -0.375 -7.385 1.00 81.25 108 ASN A O 1
ATOM 888 N N . TRP A 1 109 ? 18.157 -1.860 -5.761 1.00 89.69 109 TRP A N 1
ATOM 889 C CA . TRP A 1 109 ? 17.249 -1.381 -4.740 1.00 89.69 109 TRP A CA 1
ATOM 890 C C . TRP A 1 109 ? 17.853 -0.180 -4.022 1.00 89.69 109 TRP A C 1
ATOM 892 O O . TRP A 1 109 ? 18.959 -0.253 -3.493 1.00 89.69 109 TRP A O 1
ATOM 902 N N . ARG A 1 110 ? 17.081 0.897 -3.974 1.00 93.25 110 ARG A N 1
ATOM 903 C CA . ARG A 1 110 ? 17.281 2.026 -3.066 1.00 93.25 110 ARG A CA 1
ATOM 904 C C . ARG A 1 110 ? 16.397 1.829 -1.850 1.00 93.25 110 ARG A C 1
ATOM 906 O O . ARG A 1 110 ? 15.303 1.284 -2.006 1.00 93.25 110 ARG A O 1
ATOM 913 N N . LEU A 1 111 ? 16.846 2.264 -0.680 1.00 95.19 111 LEU A N 1
ATOM 914 C CA . LEU A 1 111 ? 16.123 2.119 0.583 1.00 95.19 111 LEU A CA 1
ATOM 915 C C . LEU A 1 111 ? 15.895 3.485 1.219 1.00 95.19 111 LEU A C 1
ATOM 917 O O . LEU A 1 111 ? 16.839 4.245 1.400 1.00 95.19 111 LEU A O 1
ATOM 921 N N . TYR A 1 112 ? 14.663 3.742 1.645 1.00 96.44 112 TYR A N 1
ATOM 922 C CA . TYR A 1 112 ? 14.273 4.987 2.296 1.00 96.44 112 TYR A CA 1
ATOM 923 C C . TYR A 1 112 ? 13.542 4.716 3.613 1.00 96.44 112 TYR A C 1
ATOM 925 O O . TYR A 1 112 ? 12.721 3.796 3.704 1.00 96.44 112 TYR A O 1
ATOM 933 N N . ASP A 1 113 ? 13.831 5.535 4.625 1.00 96.56 113 ASP A N 1
ATOM 934 C CA . ASP A 1 113 ? 13.057 5.633 5.867 1.00 96.56 113 ASP A CA 1
ATOM 935 C C . ASP A 1 113 ? 12.010 6.739 5.688 1.00 96.56 113 ASP A C 1
ATOM 937 O O . ASP A 1 113 ? 12.317 7.915 5.835 1.00 96.56 113 ASP A O 1
ATOM 941 N N . ILE A 1 114 ? 10.780 6.380 5.332 1.00 94.12 114 ILE A N 1
ATOM 942 C CA . ILE A 1 114 ? 9.731 7.361 4.976 1.00 94.12 114 ILE A CA 1
ATOM 943 C C . ILE A 1 114 ? 9.182 8.089 6.203 1.00 94.12 114 ILE A C 1
ATOM 945 O O . ILE A 1 114 ? 8.600 9.164 6.065 1.00 94.12 114 ILE A O 1
ATOM 949 N N . ASP A 1 115 ? 9.377 7.544 7.403 1.00 92.50 115 ASP A N 1
ATOM 950 C CA . ASP A 1 115 ? 8.922 8.214 8.621 1.00 92.50 115 ASP A CA 1
ATOM 951 C C . ASP A 1 115 ? 9.807 9.437 8.914 1.00 92.50 115 ASP A C 1
ATOM 953 O O . ASP A 1 115 ? 9.322 10.448 9.421 1.00 92.50 115 ASP A O 1
ATOM 957 N N . LYS A 1 116 ? 11.098 9.366 8.557 1.00 94.75 116 LYS A N 1
ATOM 958 C CA . LYS A 1 116 ? 12.071 10.462 8.724 1.00 94.75 116 LYS A CA 1
ATOM 959 C C . LYS A 1 116 ? 12.314 11.270 7.453 1.00 94.75 116 LYS A C 1
ATOM 961 O O . LYS A 1 116 ? 12.601 12.461 7.531 1.00 94.75 116 LYS A O 1
ATOM 966 N N . ASP A 1 117 ? 12.221 10.626 6.300 1.00 93.62 117 ASP A N 1
ATOM 967 C CA . ASP A 1 117 ? 12.481 11.191 4.981 1.00 93.62 117 ASP A CA 1
ATOM 968 C C . ASP A 1 117 ? 11.350 10.819 4.006 1.00 93.62 117 ASP A C 1
ATOM 970 O O . ASP A 1 117 ? 11.535 10.018 3.084 1.00 93.62 117 ASP A O 1
ATOM 974 N N . PRO A 1 118 ? 10.151 11.409 4.178 1.00 90.44 118 PRO A N 1
ATOM 975 C CA . PRO A 1 118 ? 9.017 11.153 3.288 1.00 90.44 118 PRO A CA 1
ATOM 976 C C . PRO A 1 118 ? 9.274 11.604 1.842 1.00 90.44 118 PRO A C 1
ATOM 978 O O . PRO A 1 118 ? 8.556 11.201 0.934 1.00 90.44 118 PRO A O 1
ATOM 981 N N . ALA A 1 119 ? 10.296 12.438 1.619 1.00 89.94 119 ALA A N 1
ATOM 982 C CA . ALA A 1 119 ? 10.683 12.931 0.304 1.00 89.94 119 ALA A CA 1
ATOM 983 C C . ALA A 1 119 ? 11.693 12.024 -0.425 1.00 89.94 119 ALA A C 1
ATOM 985 O O . ALA A 1 119 ? 12.086 12.367 -1.540 1.00 89.94 119 ALA A O 1
ATOM 986 N N . GLU A 1 120 ? 12.112 10.902 0.176 1.00 91.12 120 GLU A N 1
ATOM 987 C CA . GLU A 1 120 ? 13.011 9.907 -0.434 1.00 91.12 120 GLU A CA 1
ATOM 988 C C . GLU A 1 120 ? 14.328 10.508 -0.964 1.00 91.12 120 GLU A C 1
ATOM 990 O O . GLU A 1 120 ? 14.788 10.212 -2.072 1.00 91.12 120 GLU A O 1
ATOM 995 N N . LYS A 1 121 ? 14.943 11.392 -0.177 1.00 90.31 121 LYS A N 1
ATOM 996 C CA . LYS A 1 121 ? 16.182 12.095 -0.524 1.00 90.31 121 LYS A CA 1
ATOM 997 C C . LYS A 1 121 ? 17.433 11.284 -0.200 1.00 90.31 121 LYS A C 1
ATOM 999 O O . LYS A 1 121 ? 18.408 11.369 -0.946 1.00 90.31 121 LYS A O 1
ATOM 1004 N N . ILE A 1 122 ? 17.426 10.535 0.900 1.00 92.31 122 ILE A N 1
ATOM 1005 C CA . ILE A 1 122 ? 18.608 9.856 1.439 1.00 92.31 122 ILE A CA 1
ATOM 1006 C C . ILE A 1 122 ? 18.471 8.351 1.218 1.00 92.31 122 ILE A C 1
ATOM 1008 O O . ILE A 1 122 ? 17.670 7.687 1.870 1.00 92.31 122 ILE A O 1
ATOM 1012 N N . ASP A 1 123 ? 19.271 7.812 0.298 1.00 93.50 123 ASP A N 1
ATOM 1013 C CA . ASP A 1 123 ? 19.333 6.371 0.056 1.00 93.50 123 ASP A CA 1
ATOM 1014 C C . ASP A 1 123 ? 20.190 5.677 1.124 1.00 93.50 123 ASP A C 1
ATOM 1016 O O . ASP A 1 123 ? 21.394 5.903 1.221 1.00 93.50 123 ASP A O 1
ATOM 1020 N N . LEU A 1 124 ? 19.555 4.805 1.904 1.00 94.44 124 LEU A N 1
ATOM 1021 C CA . LEU A 1 124 ? 20.152 4.052 3.005 1.00 94.44 124 LEU A CA 1
ATOM 1022 C C . LEU A 1 124 ? 20.517 2.613 2.610 1.00 94.44 124 LEU A C 1
ATOM 1024 O O . LEU A 1 124 ? 20.857 1.807 3.478 1.00 94.44 124 LEU A O 1
ATOM 1028 N N . ALA A 1 125 ? 20.439 2.248 1.325 1.00 93.56 125 ALA A N 1
ATOM 1029 C CA . ALA A 1 125 ? 20.627 0.863 0.887 1.00 93.56 125 ALA A CA 1
ATOM 1030 C C . ALA A 1 125 ? 22.022 0.310 1.220 1.00 93.56 125 ALA A C 1
ATOM 1032 O O . ALA A 1 125 ? 22.146 -0.840 1.643 1.00 93.56 125 ALA A O 1
ATOM 1033 N N . ALA A 1 126 ? 23.065 1.133 1.069 1.00 91.50 126 ALA A N 1
ATOM 1034 C CA . ALA A 1 126 ? 24.437 0.754 1.410 1.00 91.50 126 ALA A CA 1
ATOM 1035 C C . ALA A 1 126 ? 24.660 0.646 2.929 1.00 91.50 126 ALA A C 1
ATOM 1037 O O . ALA A 1 126 ? 25.452 -0.180 3.376 1.00 91.50 126 ALA A O 1
ATOM 1038 N N . GLU A 1 127 ? 23.944 1.452 3.717 1.00 94.44 127 GLU A N 1
ATOM 1039 C CA . GLU A 1 127 ? 24.055 1.486 5.179 1.00 94.44 127 GLU A CA 1
ATOM 1040 C C . GLU A 1 127 ? 23.253 0.373 5.865 1.00 94.44 127 GLU A C 1
ATOM 1042 O O . GLU A 1 127 ? 23.587 -0.045 6.974 1.00 94.44 127 GLU A O 1
ATOM 1047 N N . LYS A 1 128 ? 22.173 -0.105 5.233 1.00 95.31 128 LYS A N 1
ATOM 1048 C CA . LYS A 1 128 ? 21.255 -1.108 5.798 1.00 95.31 128 LYS A CA 1
ATOM 1049 C C . LYS A 1 128 ? 21.008 -2.273 4.828 1.00 95.31 128 LYS A C 1
ATOM 1051 O O . LYS A 1 128 ? 19.856 -2.543 4.471 1.00 95.31 128 LYS A O 1
ATOM 1056 N N . PRO A 1 129 ? 22.060 -3.012 4.429 1.00 94.25 129 PRO A N 1
ATOM 1057 C CA . PRO A 1 129 ? 21.948 -4.081 3.436 1.00 94.25 129 PRO A CA 1
ATOM 1058 C C . PRO A 1 129 ? 21.050 -5.239 3.893 1.00 94.25 129 PRO A C 1
ATOM 1060 O O . PRO A 1 129 ? 20.422 -5.895 3.064 1.00 94.25 129 PRO A O 1
ATOM 1063 N N . ASP A 1 130 ? 20.944 -5.486 5.200 1.00 95.94 130 ASP A N 1
ATOM 1064 C CA . ASP A 1 130 ? 20.093 -6.555 5.733 1.00 95.94 130 ASP A CA 1
ATOM 1065 C C . ASP A 1 130 ? 18.603 -6.260 5.543 1.00 95.94 130 ASP A C 1
ATOM 1067 O O . ASP A 1 130 ? 17.843 -7.153 5.175 1.00 95.94 130 ASP A O 1
ATOM 1071 N N . ILE A 1 131 ? 18.201 -4.992 5.677 1.00 95.88 131 ILE A N 1
ATOM 1072 C CA . ILE A 1 131 ? 16.818 -4.557 5.440 1.00 95.88 131 ILE A CA 1
ATOM 1073 C C . ILE A 1 131 ? 16.483 -4.656 3.953 1.00 95.88 131 ILE A C 1
ATOM 1075 O O . ILE A 1 131 ? 15.421 -5.160 3.589 1.00 95.88 131 ILE A O 1
ATOM 1079 N N . VAL A 1 132 ? 17.408 -4.229 3.086 1.00 95.62 132 VAL A N 1
ATOM 1080 C CA . VAL A 1 132 ? 17.254 -4.379 1.632 1.00 95.62 132 VAL A CA 1
ATOM 1081 C C . VAL A 1 132 ? 17.047 -5.846 1.270 1.00 95.62 132 VAL A C 1
ATOM 1083 O O . VAL A 1 132 ? 16.131 -6.160 0.514 1.00 95.62 132 VAL A O 1
ATOM 1086 N N . ARG A 1 133 ? 17.859 -6.743 1.841 1.00 95.00 133 ARG A N 1
ATOM 1087 C CA . ARG A 1 133 ? 17.788 -8.188 1.601 1.00 95.00 133 ARG A CA 1
ATOM 1088 C C . ARG A 1 133 ? 16.445 -8.774 2.030 1.00 95.00 133 ARG A C 1
ATOM 1090 O O . ARG A 1 133 ? 15.838 -9.517 1.261 1.00 95.00 133 ARG A O 1
ATOM 1097 N N . GLU A 1 134 ? 15.973 -8.432 3.227 1.00 96.12 134 GLU A N 1
ATOM 1098 C CA . GLU A 1 134 ? 14.683 -8.905 3.730 1.00 96.12 134 GLU A CA 1
ATOM 1099 C C . GLU A 1 134 ? 13.528 -8.416 2.848 1.00 96.12 134 GLU A C 1
ATOM 1101 O O . GLU A 1 134 ? 12.696 -9.208 2.399 1.00 96.12 134 GLU A O 1
ATOM 1106 N N . MET A 1 135 ? 13.492 -7.120 2.535 1.00 96.81 135 MET A N 1
ATOM 1107 C CA . MET A 1 135 ? 12.425 -6.559 1.710 1.00 96.81 135 MET A CA 1
ATOM 1108 C C . MET A 1 135 ? 12.473 -7.083 0.270 1.00 96.81 135 MET A C 1
ATOM 1110 O O . MET A 1 135 ? 11.419 -7.346 -0.310 1.00 96.81 135 MET A O 1
ATOM 1114 N N . SER A 1 136 ? 13.662 -7.309 -0.301 1.00 94.75 136 SER A N 1
ATOM 1115 C CA . SER A 1 136 ? 13.784 -7.915 -1.631 1.00 94.75 136 SER A CA 1
ATOM 1116 C C . SER A 1 136 ? 13.285 -9.359 -1.650 1.00 94.75 136 SER A C 1
ATOM 1118 O O . SER A 1 136 ? 12.599 -9.751 -2.585 1.00 94.75 136 SER A O 1
ATOM 1120 N N . GLN A 1 137 ? 13.550 -10.140 -0.597 1.00 95.50 137 GLN A N 1
ATOM 1121 C CA . GLN A 1 137 ? 13.036 -11.510 -0.488 1.00 95.50 137 GLN A CA 1
ATOM 1122 C C . GLN A 1 137 ? 11.509 -11.539 -0.379 1.00 95.50 137 GLN A C 1
ATOM 1124 O O . GLN A 1 137 ? 10.863 -12.355 -1.038 1.00 95.50 137 GLN A O 1
ATOM 1129 N N . ARG A 1 138 ? 10.922 -10.626 0.409 1.00 95.75 138 ARG A N 1
ATOM 1130 C CA . ARG A 1 138 ? 9.462 -10.442 0.484 1.00 95.75 138 ARG A CA 1
ATOM 1131 C C . ARG A 1 138 ? 8.884 -10.081 -0.887 1.00 95.75 138 ARG A C 1
ATOM 1133 O O . ARG A 1 138 ? 7.881 -10.662 -1.293 1.00 95.75 138 ARG A O 1
ATOM 1140 N N . TYR A 1 139 ? 9.541 -9.174 -1.612 1.00 95.31 139 TYR A N 1
ATOM 1141 C CA . TYR A 1 139 ? 9.141 -8.780 -2.963 1.00 95.31 139 TYR A CA 1
ATOM 1142 C C . TYR A 1 139 ? 9.178 -9.956 -3.943 1.00 95.31 139 TYR A C 1
ATOM 1144 O O . TYR A 1 139 ? 8.200 -10.202 -4.642 1.00 95.31 139 TYR A O 1
ATOM 1152 N N . ASP A 1 140 ? 10.269 -10.722 -3.962 1.00 93.62 140 ASP A N 1
ATOM 1153 C CA . ASP A 1 140 ? 10.421 -11.879 -4.847 1.00 93.62 140 ASP A CA 1
ATOM 1154 C C . ASP A 1 140 ? 9.396 -12.979 -4.529 1.00 93.62 140 ASP A C 1
ATOM 1156 O O . ASP A 1 140 ? 8.883 -13.641 -5.434 1.00 93.62 140 ASP A O 1
ATOM 1160 N N . ALA A 1 141 ? 9.074 -13.178 -3.247 1.00 95.56 141 ALA A N 1
ATOM 1161 C CA . ALA A 1 141 ? 8.040 -14.114 -2.817 1.00 95.56 141 ALA A CA 1
ATOM 1162 C C . ALA A 1 141 ? 6.637 -13.673 -3.259 1.00 95.56 141 ALA A C 1
ATOM 1164 O O . ALA A 1 141 ? 5.845 -14.512 -3.689 1.00 95.56 141 ALA A O 1
ATOM 1165 N N . TRP A 1 142 ? 6.337 -12.375 -3.184 1.00 94.88 142 TRP A N 1
ATOM 1166 C CA . TRP A 1 142 ? 5.092 -11.803 -3.699 1.00 94.88 142 TRP A CA 1
ATOM 1167 C C . TRP A 1 142 ? 5.015 -11.906 -5.227 1.00 94.88 142 TRP A C 1
ATOM 1169 O O . TRP A 1 142 ? 4.016 -12.375 -5.765 1.00 94.88 142 TRP A O 1
ATOM 1179 N N . LEU A 1 143 ? 6.093 -11.572 -5.942 1.00 91.81 143 LEU A N 1
ATOM 1180 C CA . LEU A 1 143 ? 6.122 -11.591 -7.405 1.00 91.81 143 LEU A CA 1
ATOM 1181 C C . LEU A 1 143 ? 5.849 -12.989 -7.981 1.00 91.81 143 LEU A C 1
ATOM 1183 O O . LEU A 1 143 ? 5.186 -13.107 -9.007 1.00 91.81 143 LEU A O 1
ATOM 1187 N N . LYS A 1 144 ? 6.308 -14.052 -7.310 1.00 93.06 144 LYS A N 1
ATOM 1188 C CA . LYS A 1 144 ? 6.038 -15.449 -7.703 1.00 93.06 144 LYS A CA 1
ATOM 1189 C C . LYS A 1 144 ? 4.559 -15.840 -7.627 1.00 93.06 144 LYS A C 1
ATOM 1191 O O . LYS A 1 144 ? 4.173 -16.813 -8.266 1.00 93.06 144 LYS A O 1
ATOM 1196 N N . GLN A 1 145 ? 3.755 -15.118 -6.849 1.00 91.62 145 GLN A N 1
ATOM 1197 C CA . GLN A 1 145 ? 2.312 -15.347 -6.727 1.00 91.62 145 GLN A CA 1
ATOM 1198 C C . GLN A 1 145 ? 1.522 -14.618 -7.823 1.00 91.62 145 GLN A C 1
ATOM 1200 O O . GLN A 1 145 ? 0.356 -14.929 -8.052 1.00 91.62 145 GLN A O 1
ATOM 1205 N N . MET A 1 146 ? 2.145 -13.655 -8.509 1.00 89.12 146 MET A N 1
ATOM 1206 C CA . MET A 1 146 ? 1.477 -12.831 -9.510 1.00 89.12 146 MET A CA 1
ATOM 1207 C C . MET A 1 146 ? 1.345 -13.569 -10.850 1.00 89.12 146 MET A C 1
ATOM 1209 O O . MET A 1 146 ? 2.276 -14.257 -11.282 1.00 89.12 146 MET A O 1
ATOM 1213 N N . PRO A 1 147 ? 0.222 -13.397 -11.569 1.00 85.12 147 PRO A N 1
ATOM 1214 C CA . PRO A 1 147 ? 0.083 -13.923 -12.918 1.00 85.12 147 PRO A CA 1
ATOM 1215 C C . PRO A 1 147 ? 1.052 -13.231 -13.887 1.00 85.12 147 PRO A C 1
ATOM 1217 O O . PRO A 1 147 ? 1.452 -12.080 -13.698 1.00 85.12 147 PRO A O 1
ATOM 1220 N N . GLN A 1 148 ? 1.384 -13.923 -14.979 1.00 78.38 148 GLN A N 1
ATOM 1221 C CA . GLN A 1 148 ? 2.173 -13.351 -16.073 1.00 78.38 148 GLN A CA 1
ATOM 1222 C C . GLN A 1 148 ? 1.500 -12.069 -16.601 1.00 78.38 148 GLN A C 1
ATOM 1224 O O . GLN A 1 148 ? 0.287 -12.082 -16.855 1.00 78.38 148 GLN A O 1
ATOM 1229 N N . PRO A 1 149 ? 2.253 -10.972 -16.814 1.00 76.31 149 PRO A N 1
ATOM 1230 C CA . PRO A 1 149 ? 1.703 -9.763 -17.405 1.00 76.31 149 PRO A CA 1
ATOM 1231 C C . PRO A 1 149 ? 1.042 -10.079 -18.745 1.00 76.31 149 PRO A C 1
ATOM 1233 O O . PRO A 1 149 ? 1.637 -10.723 -19.612 1.00 76.31 149 PRO A O 1
ATOM 1236 N N . ARG A 1 150 ? -0.189 -9.599 -18.940 1.00 73.81 150 ARG A N 1
ATOM 1237 C CA . ARG A 1 150 ? -0.847 -9.724 -20.241 1.00 73.81 150 ARG A CA 1
ATOM 1238 C C . ARG A 1 150 ? -0.027 -8.980 -21.292 1.00 73.81 150 ARG A C 1
ATOM 1240 O O . ARG A 1 150 ? 0.442 -7.865 -21.061 1.00 73.81 150 ARG A O 1
ATOM 1247 N N . SER A 1 151 ? 0.135 -9.604 -22.456 1.00 67.06 151 SER A N 1
ATOM 1248 C CA . SER A 1 151 ? 0.792 -8.953 -23.588 1.00 67.06 151 SER A CA 1
ATOM 1249 C C . SER A 1 151 ? -0.039 -7.757 -24.066 1.00 67.06 151 SER A C 1
ATOM 1251 O O . SER A 1 151 ? -1.270 -7.839 -24.042 1.00 67.06 151 SER A O 1
ATOM 1253 N N . PRO A 1 152 ? 0.595 -6.660 -24.525 1.00 66.12 152 PRO A N 1
ATOM 1254 C CA . PRO A 1 152 ? -0.126 -5.567 -25.161 1.00 66.12 152 PRO A CA 1
ATOM 1255 C C . PRO A 1 152 ? -0.979 -6.108 -26.310 1.00 66.12 152 PRO A C 1
ATOM 1257 O O . PRO A 1 152 ? -0.465 -6.773 -27.214 1.00 66.12 152 PRO A O 1
ATOM 1260 N N . VAL A 1 153 ? -2.283 -5.836 -26.276 1.00 67.25 153 VAL A N 1
ATOM 1261 C CA . VAL A 1 153 ? -3.181 -6.188 -27.379 1.00 67.25 153 VAL A CA 1
ATOM 1262 C C . VAL A 1 153 ? -2.790 -5.314 -28.561 1.00 67.25 153 VAL A C 1
ATOM 1264 O O . VAL A 1 153 ? -2.839 -4.098 -28.445 1.00 67.25 153 VAL A O 1
ATOM 1267 N N . LYS A 1 154 ? -2.366 -5.899 -29.682 1.00 67.00 154 LYS A N 1
ATOM 1268 C CA . LYS A 1 154 ? -2.051 -5.135 -30.899 1.00 67.00 154 LYS A CA 1
ATOM 1269 C C . LYS A 1 154 ? -3.334 -4.787 -31.665 1.00 67.00 154 LYS A C 1
ATOM 1271 O O . LYS A 1 154 ? -4.302 -5.546 -31.572 1.00 67.00 154 LYS A O 1
ATOM 1276 N N . PRO A 1 155 ? -3.342 -3.698 -32.454 1.00 66.88 155 PRO A N 1
ATOM 1277 C CA . PRO A 1 155 ? -4.445 -3.439 -33.364 1.00 66.88 155 PRO A CA 1
ATOM 1278 C C . PRO A 1 155 ? -4.615 -4.594 -34.361 1.00 66.88 155 PRO A C 1
ATOM 1280 O O . PRO A 1 155 ? -3.612 -5.171 -34.803 1.00 66.88 155 PRO A O 1
ATOM 1283 N N . PRO A 1 156 ? -5.856 -4.937 -34.751 1.00 72.06 156 PRO A N 1
ATOM 1284 C CA . PRO A 1 156 ? -6.106 -5.894 -35.822 1.00 72.06 156 PRO A CA 1
ATOM 1285 C C . PRO A 1 156 ? -5.393 -5.490 -37.117 1.00 72.06 156 PRO A C 1
ATOM 1287 O O . PRO A 1 156 ? -5.359 -4.312 -37.474 1.00 72.06 156 PRO A O 1
ATOM 1290 N N . LYS A 1 157 ? -4.874 -6.473 -37.869 1.00 70.25 157 LYS A N 1
ATOM 1291 C CA . LYS A 1 157 ? -4.090 -6.218 -39.094 1.00 70.25 157 LYS A CA 1
ATOM 1292 C C . LYS A 1 157 ? -4.821 -5.343 -40.121 1.00 70.25 157 LYS A C 1
ATOM 1294 O O . LYS A 1 157 ? -4.183 -4.511 -40.756 1.00 70.25 157 LYS A O 1
ATOM 1299 N N . HIS A 1 158 ? -6.141 -5.494 -40.254 1.00 70.06 158 HIS A N 1
ATOM 1300 C CA . HIS A 1 158 ? -6.948 -4.729 -41.213 1.00 70.06 158 HIS A CA 1
ATOM 1301 C C . HIS A 1 158 ? -7.016 -3.224 -40.897 1.00 70.06 158 HIS A C 1
ATOM 1303 O O . HIS A 1 158 ? -7.255 -2.429 -41.797 1.00 70.06 158 HIS A O 1
ATOM 1309 N N . MET A 1 159 ? -6.755 -2.812 -39.650 1.00 63.22 159 MET A N 1
ATOM 1310 C CA . MET A 1 159 ? -6.723 -1.394 -39.267 1.00 63.22 159 MET A CA 1
ATOM 1311 C C . MET A 1 159 ? -5.358 -0.734 -39.469 1.00 63.22 159 MET A C 1
ATOM 1313 O O . MET A 1 159 ? -5.258 0.489 -39.439 1.00 63.22 159 MET A O 1
ATOM 1317 N N . LEU A 1 160 ? -4.299 -1.517 -39.692 1.00 61.38 160 LEU A N 1
ATOM 1318 C CA . LEU A 1 160 ? -2.945 -0.984 -39.867 1.00 61.38 160 LEU A CA 1
ATOM 1319 C C . LEU A 1 160 ? -2.790 -0.238 -41.204 1.00 61.38 160 LEU A C 1
ATOM 1321 O O . LEU A 1 160 ? -2.047 0.739 -41.269 1.00 61.38 160 LEU A O 1
ATOM 1325 N N . ALA A 1 161 ? -3.522 -0.651 -42.245 1.00 55.19 161 ALA A N 1
ATOM 1326 C CA . ALA A 1 161 ? -3.415 -0.109 -43.604 1.00 55.19 161 ALA A CA 1
ATOM 1327 C C . ALA A 1 161 ? -3.884 1.354 -43.744 1.00 55.19 161 ALA A C 1
ATOM 1329 O O . ALA A 1 161 ? -3.395 2.072 -44.611 1.00 55.19 161 ALA A O 1
ATOM 1330 N N . HIS A 1 162 ? -4.788 1.813 -42.873 1.00 55.28 162 HIS A N 1
ATOM 1331 C CA . HIS A 1 162 ? -5.309 3.189 -42.870 1.00 55.28 162 HIS A CA 1
ATOM 1332 C C . HIS A 1 162 ? -4.497 4.134 -41.976 1.00 55.28 162 HIS A C 1
ATOM 1334 O O . HIS A 1 162 ? -4.836 5.297 -41.793 1.00 55.28 162 HIS A O 1
ATOM 1340 N N . THR A 1 163 ? -3.388 3.652 -41.419 1.00 54.31 163 THR A N 1
ATOM 1341 C CA . THR A 1 163 ? -2.535 4.433 -40.531 1.00 54.31 163 THR A CA 1
ATOM 1342 C C . THR A 1 163 ? -1.201 4.660 -41.221 1.00 54.31 163 THR A C 1
ATOM 1344 O O . THR A 1 163 ? -0.533 3.704 -41.604 1.00 54.31 163 THR A O 1
ATOM 1347 N N . LYS A 1 164 ? -0.804 5.925 -41.404 1.00 45.91 164 LYS A N 1
ATOM 1348 C CA . LYS A 1 164 ? 0.515 6.272 -41.959 1.00 45.91 164 LYS A CA 1
ATOM 1349 C C . LYS A 1 164 ? 1.593 5.538 -41.137 1.00 45.91 164 LYS A C 1
ATOM 1351 O O . LYS A 1 164 ? 1.711 5.799 -39.938 1.00 45.91 164 LYS A O 1
ATOM 1356 N N . ASP A 1 165 ? 2.271 4.577 -41.762 1.00 53.00 165 ASP A N 1
ATOM 1357 C CA . ASP A 1 165 ? 3.323 3.718 -41.194 1.00 53.00 165 ASP A CA 1
ATOM 1358 C C . ASP A 1 165 ? 2.912 2.789 -40.023 1.00 53.00 165 ASP A C 1
ATOM 1360 O O . ASP A 1 165 ? 3.754 2.389 -39.222 1.00 53.00 165 ASP A O 1
ATOM 1364 N N . GLY A 1 166 ? 1.631 2.412 -39.896 1.00 52.38 166 GLY A N 1
ATOM 1365 C CA . GLY A 1 166 ? 1.192 1.376 -38.938 1.00 52.38 166 GLY A CA 1
ATOM 1366 C C . GLY A 1 166 ? 1.026 1.823 -37.475 1.00 52.38 166 GLY A C 1
ATOM 1367 O O . GLY A 1 166 ? 0.715 0.996 -36.619 1.00 52.38 166 GLY A O 1
ATOM 1368 N N . ASN A 1 167 ? 1.210 3.116 -37.172 1.00 52.19 167 ASN A N 1
ATOM 1369 C CA . ASN A 1 167 ? 1.338 3.641 -35.800 1.00 52.19 167 ASN A CA 1
ATOM 1370 C C . ASN A 1 167 ? 0.171 4.522 -35.309 1.00 52.19 167 ASN A C 1
ATOM 1372 O O . ASN A 1 167 ? 0.320 5.209 -34.299 1.00 52.19 167 ASN A O 1
ATOM 1376 N N . LYS A 1 168 ? -0.981 4.561 -35.997 1.00 56.44 168 LYS A N 1
ATOM 1377 C CA . LYS A 1 168 ? -2.054 5.523 -35.653 1.00 56.44 168 LYS A CA 1
ATOM 1378 C C . LYS A 1 168 ? -3.415 4.942 -35.269 1.00 56.44 168 LYS A C 1
ATOM 1380 O O . LYS A 1 168 ? -4.322 5.721 -34.998 1.00 56.44 168 LYS A O 1
ATOM 1385 N N . ALA A 1 169 ? -3.584 3.625 -35.188 1.00 59.06 169 ALA A N 1
ATOM 1386 C CA . ALA A 1 169 ? -4.815 3.083 -34.616 1.00 59.06 169 ALA A CA 1
ATOM 1387 C C . ALA A 1 169 ? -4.918 3.577 -33.165 1.00 59.06 169 ALA A C 1
ATOM 1389 O O . ALA A 1 169 ? -3.921 3.577 -32.438 1.00 59.06 169 ALA A O 1
ATOM 1390 N N . ARG A 1 170 ? -6.088 4.064 -32.754 1.00 61.34 170 ARG A N 1
ATOM 1391 C CA . ARG A 1 170 ? -6.297 4.536 -31.383 1.00 61.34 170 ARG A CA 1
ATOM 1392 C C . ARG A 1 170 ? -7.057 3.480 -30.608 1.00 61.34 170 ARG A C 1
ATOM 1394 O O . ARG A 1 170 ? -7.958 2.846 -31.148 1.00 61.34 170 ARG A O 1
ATOM 1401 N N . HIS A 1 171 ? -6.706 3.325 -29.336 1.00 60.72 171 HIS A N 1
ATOM 1402 C CA . HIS A 1 171 ? -7.484 2.540 -28.387 1.00 60.72 171 HIS A CA 1
ATOM 1403 C C . HIS A 1 171 ? -8.171 3.485 -27.394 1.00 60.72 171 HIS A C 1
ATOM 1405 O O . HIS A 1 171 ? -7.690 3.654 -26.269 1.00 60.72 171 HIS A O 1
ATOM 1411 N N . PRO A 1 172 ? -9.244 4.182 -27.802 1.00 61.19 172 PRO A N 1
ATOM 1412 C CA . PRO A 1 172 ? -9.973 5.035 -26.882 1.00 61.19 172 PRO A CA 1
ATOM 1413 C C . PRO A 1 172 ? -10.593 4.216 -25.752 1.00 61.19 172 PRO A C 1
ATOM 1415 O O . PRO A 1 172 ? -10.837 3.013 -25.883 1.00 61.19 172 PRO A O 1
ATOM 1418 N N . PHE A 1 173 ? -10.792 4.875 -24.612 1.00 56.81 173 PHE A N 1
ATOM 1419 C CA . PHE A 1 173 ? -11.243 4.250 -23.372 1.00 56.81 173 PHE A CA 1
ATOM 1420 C C . PHE A 1 173 ? -12.448 3.326 -23.611 1.00 56.81 173 PHE A C 1
ATOM 1422 O O . PHE A 1 173 ? -13.474 3.757 -24.130 1.00 56.81 173 PHE A O 1
ATOM 1429 N N . GLY A 1 174 ? -12.285 2.039 -23.285 1.00 58.12 174 GLY A N 1
ATOM 1430 C CA . GLY A 1 174 ? -13.345 1.026 -23.374 1.00 58.12 174 GLY A CA 1
ATOM 1431 C C . GLY A 1 174 ? -13.822 0.643 -24.786 1.00 58.12 174 GLY A C 1
ATOM 1432 O O . GLY A 1 174 ? -14.784 -0.109 -24.905 1.00 58.12 174 GLY A O 1
ATOM 1433 N N . ARG A 1 175 ? -13.195 1.132 -25.870 1.00 56.72 175 ARG A N 1
ATOM 1434 C CA . ARG A 1 175 ? -13.724 1.009 -27.251 1.00 56.72 175 ARG A CA 1
ATOM 1435 C C . ARG A 1 175 ? -12.943 0.088 -28.188 1.00 56.72 175 ARG A C 1
ATOM 1437 O O . ARG A 1 175 ? -13.198 0.100 -29.390 1.00 56.72 175 ARG A O 1
ATOM 1444 N N . GLY A 1 176 ? -12.021 -0.718 -27.666 1.00 65.62 176 GLY A N 1
ATOM 1445 C CA . GLY A 1 176 ? -11.136 -1.509 -28.519 1.00 65.62 176 GLY A CA 1
ATOM 1446 C C . GLY A 1 176 ? -10.316 -0.609 -29.451 1.00 65.62 176 GLY A C 1
ATOM 1447 O O . GLY A 1 176 ? -10.115 0.574 -29.178 1.00 65.62 176 GLY A O 1
ATOM 1448 N N . TRP A 1 177 ? -9.836 -1.164 -30.559 1.00 69.38 177 TRP A N 1
ATOM 1449 C CA . TRP A 1 177 ? -9.109 -0.402 -31.574 1.00 69.38 177 TRP A CA 1
ATOM 1450 C C . TRP A 1 177 ? -10.080 0.291 -32.536 1.00 69.38 177 TRP A C 1
ATOM 1452 O O . TRP A 1 177 ? -11.085 -0.301 -32.910 1.00 69.38 177 TRP A O 1
ATOM 1462 N N . MET A 1 178 ? -9.765 1.515 -32.963 1.00 74.31 178 MET A N 1
ATOM 1463 C CA . MET A 1 178 ? -10.435 2.200 -34.075 1.00 74.31 178 MET A CA 1
ATOM 1464 C C . MET A 1 178 ? -9.443 3.014 -34.906 1.00 74.31 178 MET A C 1
ATOM 1466 O O . MET A 1 178 ? -8.324 3.311 -34.464 1.00 74.31 178 MET A O 1
ATOM 1470 N N . THR A 1 179 ? -9.857 3.380 -36.114 1.00 74.00 179 THR A N 1
ATOM 1471 C CA . THR A 1 179 ? -9.053 4.212 -37.019 1.00 74.00 179 THR A CA 1
ATOM 1472 C C . THR A 1 179 ? -8.963 5.666 -36.529 1.00 74.00 179 THR A C 1
ATOM 1474 O O . THR A 1 179 ? -9.757 6.110 -35.694 1.00 74.00 179 THR A O 1
ATOM 1477 N N . VAL A 1 180 ? -7.979 6.431 -37.021 1.00 72.25 180 VAL A N 1
ATOM 1478 C CA . VAL A 1 180 ? -7.846 7.863 -36.667 1.00 72.25 180 VAL A CA 1
ATOM 1479 C C . VAL A 1 180 ? -9.044 8.642 -37.184 1.00 72.25 180 VAL A C 1
ATOM 1481 O O . VAL A 1 180 ? -9.557 9.517 -36.496 1.00 72.25 180 VAL A O 1
ATOM 1484 N N . GLU A 1 181 ? -9.499 8.290 -38.380 1.00 75.19 181 GLU A N 1
ATOM 1485 C CA . GLU A 1 181 ? -10.604 8.923 -39.080 1.00 75.19 181 GLU A CA 1
ATOM 1486 C C . GLU A 1 181 ? -11.921 8.747 -38.319 1.00 75.19 181 GLU A C 1
ATOM 1488 O O . GLU A 1 181 ? -12.742 9.661 -38.272 1.00 75.19 181 GLU A O 1
ATOM 1493 N N . GLU A 1 182 ? -12.140 7.582 -37.707 1.00 75.38 182 GLU A N 1
ATOM 1494 C CA . GLU A 1 182 ? -13.294 7.344 -36.836 1.00 75.38 182 GLU A CA 1
ATOM 1495 C C . GLU A 1 182 ? -13.165 8.078 -35.505 1.00 75.38 182 GLU A C 1
ATOM 1497 O O . GLU A 1 182 ? -14.144 8.658 -35.032 1.00 75.38 182 GLU A O 1
ATOM 1502 N N . TRP A 1 183 ? -11.963 8.106 -34.923 1.00 76.56 183 TRP A N 1
ATOM 1503 C CA . TRP A 1 183 ? -11.709 8.844 -33.690 1.00 76.56 183 TRP A CA 1
ATOM 1504 C C . TRP A 1 183 ? -11.953 10.347 -33.863 1.00 76.56 183 TRP A C 1
ATOM 1506 O O . TRP A 1 183 ? -12.648 10.954 -33.050 1.00 76.56 183 TRP A O 1
ATOM 1516 N N . ASP A 1 184 ? -11.449 10.945 -34.942 1.00 79.75 184 ASP A N 1
ATOM 1517 C CA . ASP A 1 184 ? -11.597 12.376 -35.216 1.00 79.75 184 ASP A CA 1
ATOM 1518 C C . ASP A 1 184 ? -13.062 12.812 -35.364 1.00 79.75 184 ASP A C 1
ATOM 1520 O O . ASP A 1 184 ? -13.370 13.974 -35.118 1.00 79.75 184 ASP A O 1
ATOM 1524 N N . LYS A 1 185 ? -13.981 11.890 -35.682 1.00 82.56 185 LYS A N 1
ATOM 1525 C CA . LYS A 1 185 ? -15.428 12.163 -35.749 1.00 82.56 185 LYS A CA 1
ATOM 1526 C C . LYS A 1 185 ? -16.117 12.210 -34.383 1.00 82.56 185 LYS A C 1
ATOM 1528 O O . LYS A 1 185 ? -17.228 12.729 -34.293 1.00 82.56 185 LYS A O 1
ATOM 1533 N N . ILE A 1 186 ? -15.526 11.616 -33.345 1.00 79.62 186 ILE A N 1
ATOM 1534 C CA . ILE A 1 186 ? -16.165 11.460 -32.024 1.00 79.62 186 ILE A CA 1
ATOM 1535 C C . ILE A 1 186 ? -15.380 12.108 -30.880 1.00 79.62 186 ILE A C 1
ATOM 1537 O O . ILE A 1 186 ? -15.914 12.257 -29.783 1.00 79.62 186 ILE A O 1
ATOM 1541 N N . LYS A 1 187 ? -14.123 12.495 -31.115 1.00 76.44 187 LYS A N 1
ATOM 1542 C CA . LYS A 1 187 ? -13.199 13.011 -30.094 1.00 76.44 187 LYS A CA 1
ATOM 1543 C C . LYS A 1 187 ? -13.627 14.315 -29.423 1.00 76.44 187 LYS A C 1
ATOM 1545 O O . LYS A 1 187 ? -13.012 14.665 -28.429 1.00 76.44 187 LYS A O 1
ATOM 1550 N N . ASP A 1 188 ? -14.610 15.025 -29.969 1.00 83.00 188 ASP A N 1
ATOM 1551 C CA . ASP A 1 188 ? -15.104 16.300 -29.431 1.00 83.00 188 ASP A CA 1
ATOM 1552 C C . ASP A 1 188 ? -16.473 16.146 -28.735 1.00 83.00 188 ASP A C 1
ATOM 1554 O O . ASP A 1 188 ? -17.018 17.110 -28.204 1.00 83.00 188 ASP A O 1
ATOM 1558 N N . ASP A 1 189 ? -17.028 14.927 -28.701 1.00 80.00 189 ASP A N 1
ATOM 1559 C CA . ASP A 1 189 ? -18.313 14.612 -28.071 1.00 80.00 189 ASP A CA 1
ATOM 1560 C C . ASP A 1 189 ? -18.132 13.588 -26.932 1.00 80.00 189 ASP A C 1
ATOM 1562 O O . ASP A 1 189 ? -18.089 12.378 -27.183 1.00 80.00 189 ASP A O 1
ATOM 1566 N N . PRO A 1 190 ? -18.055 14.033 -25.664 1.00 70.44 190 PRO A N 1
ATOM 1567 C CA . PRO A 1 190 ? -17.812 13.152 -24.524 1.00 70.44 190 PRO A CA 1
ATOM 1568 C C . PRO A 1 190 ? -18.950 12.157 -24.259 1.00 70.44 190 PRO A C 1
ATOM 1570 O O . PRO A 1 190 ? -18.720 11.099 -23.665 1.00 70.44 190 PRO A O 1
ATOM 1573 N N . THR A 1 191 ? -20.170 12.422 -24.742 1.00 69.44 191 THR A N 1
ATOM 1574 C CA . THR A 1 191 ? -21.281 11.459 -24.627 1.00 69.44 191 THR A CA 1
ATOM 1575 C C . THR A 1 191 ? -20.995 10.193 -25.436 1.00 69.44 191 THR A C 1
ATOM 1577 O O . THR A 1 191 ? -21.297 9.075 -25.001 1.00 69.44 191 THR A O 1
ATOM 1580 N N . LYS A 1 192 ? -20.271 10.357 -26.551 1.00 69.31 192 LYS A N 1
ATOM 1581 C CA . LYS A 1 192 ? -19.756 9.288 -27.407 1.00 69.31 192 LYS A CA 1
ATOM 1582 C C . LYS A 1 192 ? -18.460 8.678 -26.889 1.00 69.31 192 LYS A C 1
ATOM 1584 O O . LYS A 1 192 ? -17.804 7.978 -27.651 1.00 69.31 192 LYS A O 1
ATOM 1589 N N . TRP A 1 193 ? -18.062 8.900 -25.637 1.00 65.62 193 TRP A N 1
ATOM 1590 C CA . TRP A 1 193 ? -16.934 8.179 -25.027 1.00 65.62 193 TRP A CA 1
ATOM 1591 C C . TRP A 1 193 ? -17.403 7.138 -24.012 1.00 65.62 193 TRP A C 1
ATOM 1593 O O . TRP A 1 193 ? -16.690 6.169 -23.777 1.00 65.62 193 TRP A O 1
ATOM 1603 N N . SER A 1 194 ? -18.618 7.282 -23.470 1.00 59.69 194 SER A N 1
ATOM 1604 C CA . SER A 1 194 ? -19.138 6.390 -22.428 1.00 59.69 194 SER A CA 1
ATOM 1605 C C . SER A 1 194 ? -19.312 4.941 -22.912 1.00 59.69 194 SER A C 1
ATOM 1607 O O . SER A 1 194 ? -19.749 4.688 -24.041 1.00 59.69 194 SER A O 1
ATOM 1609 N N . GLU A 1 195 ? -18.994 3.978 -22.038 1.00 54.28 195 GLU A N 1
ATOM 1610 C CA . GLU A 1 195 ? -19.217 2.543 -22.281 1.00 54.28 195 GLU A CA 1
ATOM 1611 C C . GLU A 1 195 ? -20.713 2.204 -22.427 1.00 54.28 195 GLU A C 1
ATOM 1613 O O . GLU A 1 195 ? -21.081 1.305 -23.187 1.00 54.28 195 GLU A O 1
ATOM 1618 N N . MET A 1 196 ? -21.592 2.957 -21.751 1.00 50.75 196 MET A N 1
ATOM 1619 C CA . MET A 1 196 ? -23.048 2.762 -21.793 1.00 50.75 196 MET A CA 1
ATOM 1620 C C . MET A 1 196 ? -23.646 2.976 -23.192 1.00 50.75 196 MET A C 1
ATOM 1622 O O . MET A 1 196 ? -24.580 2.269 -23.561 1.00 50.75 196 MET A O 1
ATOM 1626 N N . TYR A 1 197 ? -23.078 3.872 -24.005 1.00 52.78 197 TYR A N 1
ATOM 1627 C CA . TYR A 1 197 ? -23.544 4.121 -25.377 1.00 52.78 197 TYR A CA 1
ATOM 1628 C C . TYR A 1 197 ? -23.178 2.987 -26.359 1.00 52.78 197 TYR A C 1
ATOM 1630 O O . TYR A 1 197 ? -23.765 2.879 -27.432 1.00 52.78 197 TYR A O 1
ATOM 1638 N N . MET A 1 198 ? -22.205 2.131 -26.014 1.00 51.94 198 MET A N 1
ATOM 1639 C CA . MET A 1 198 ? -21.617 1.142 -26.936 1.00 51.94 198 MET A CA 1
ATOM 1640 C C . MET A 1 198 ? -22.148 -0.280 -26.772 1.00 51.94 198 MET A C 1
ATOM 1642 O O . MET A 1 198 ? -22.152 -1.034 -27.747 1.00 51.94 198 MET A O 1
ATOM 1646 N N . ARG A 1 199 ? -22.624 -0.660 -25.578 1.00 50.31 199 ARG A N 1
ATOM 1647 C CA . ARG A 1 199 ? -23.198 -2.001 -25.345 1.00 50.31 199 ARG A CA 1
ATOM 1648 C C . ARG A 1 199 ? -24.320 -2.384 -26.331 1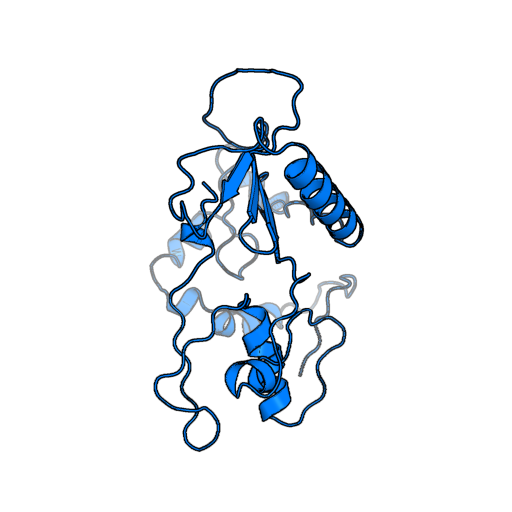.00 50.31 199 ARG A C 1
ATOM 1650 O O . ARG A 1 199 ? -24.350 -3.552 -26.723 1.00 50.31 199 ARG A O 1
ATOM 1657 N N . PRO A 1 200 ? -25.206 -1.472 -26.784 1.00 48.44 200 PRO A N 1
ATOM 1658 C CA . PRO A 1 200 ? -26.248 -1.828 -27.750 1.00 48.44 200 PRO A CA 1
ATOM 1659 C C . PRO A 1 200 ? -25.715 -2.093 -29.167 1.00 48.44 200 PRO A C 1
ATOM 1661 O O . PRO A 1 200 ? -26.255 -2.943 -29.868 1.00 48.44 200 PRO A O 1
ATOM 1664 N N . LEU A 1 201 ? -24.643 -1.409 -29.587 1.00 44.50 201 LEU A N 1
ATOM 1665 C CA . LEU A 1 201 ? -24.135 -1.463 -30.967 1.00 44.50 201 LEU A CA 1
ATOM 1666 C C . LEU A 1 201 ? -23.385 -2.766 -31.283 1.00 44.50 201 LEU A C 1
ATOM 1668 O O . LEU A 1 201 ? -23.416 -3.230 -32.419 1.00 44.50 201 LEU A O 1
ATOM 1672 N N . TYR A 1 202 ? -22.767 -3.394 -30.280 1.00 40.44 202 TYR A N 1
ATOM 1673 C CA . TYR A 1 202 ? -22.078 -4.680 -30.447 1.00 40.44 202 TYR A CA 1
ATOM 1674 C C . TYR A 1 202 ? -23.002 -5.905 -30.343 1.00 40.44 202 TYR A C 1
ATOM 1676 O O . TYR A 1 202 ? -22.644 -6.969 -30.837 1.00 40.44 202 TYR A O 1
ATOM 1684 N N . ARG A 1 203 ? -24.206 -5.779 -29.760 1.00 36.66 203 ARG A N 1
ATOM 1685 C CA . ARG A 1 203 ? -25.187 -6.886 -29.696 1.00 36.66 203 ARG A CA 1
ATOM 1686 C C . ARG A 1 203 ? -25.903 -7.167 -31.023 1.00 36.66 203 ARG A C 1
ATOM 1688 O O . ARG A 1 203 ? -26.586 -8.179 -31.119 1.00 36.66 203 ARG A O 1
ATOM 1695 N N . LEU A 1 204 ? -25.769 -6.296 -32.025 1.00 34.75 204 LEU A N 1
ATOM 1696 C CA . LEU A 1 204 ? -26.544 -6.363 -33.271 1.00 34.75 204 LEU A CA 1
ATOM 1697 C C . LEU A 1 204 ? -25.770 -6.906 -34.483 1.00 34.75 204 LEU A C 1
ATOM 1699 O O . LEU A 1 204 ? -26.286 -6.836 -35.594 1.00 34.75 204 LEU A O 1
ATOM 1703 N N . GLN A 1 205 ? -24.572 -7.475 -34.311 1.00 34.41 205 GLN A N 1
ATOM 1704 C CA . GLN A 1 205 ? -23.911 -8.208 -35.399 1.00 34.41 205 GLN A CA 1
ATOM 1705 C C . GLN A 1 205 ? -24.290 -9.698 -35.338 1.00 34.41 205 GLN A C 1
ATOM 1707 O O . GLN A 1 205 ? -23.884 -10.371 -34.391 1.00 34.41 205 GLN A O 1
ATOM 1712 N N . PRO A 1 206 ? -25.043 -10.254 -36.312 1.00 37.47 206 PRO A N 1
ATOM 1713 C CA . PRO A 1 206 ? -25.590 -11.606 -36.193 1.00 37.47 206 PRO A CA 1
ATOM 1714 C C . PRO A 1 206 ? -24.603 -12.760 -36.417 1.00 37.47 206 PRO A C 1
ATOM 1716 O O . PRO A 1 206 ? -25.075 -13.882 -36.500 1.00 37.47 206 PRO A O 1
ATOM 1719 N N . ASN A 1 207 ? -23.287 -12.547 -36.559 1.00 40.22 207 ASN A N 1
ATOM 1720 C CA . ASN A 1 207 ? -22.350 -13.618 -36.946 1.00 40.22 207 ASN A CA 1
ATOM 1721 C C . ASN A 1 207 ? -20.892 -13.346 -36.523 1.00 40.22 207 ASN A C 1
ATOM 1723 O O . ASN A 1 207 ? -20.023 -13.157 -37.372 1.00 40.22 207 ASN A O 1
ATOM 1727 N N . VAL A 1 208 ? -20.592 -13.356 -35.222 1.00 38.34 208 VAL A N 1
ATOM 1728 C CA . VAL A 1 208 ? -19.207 -13.566 -34.761 1.00 38.34 208 VAL A CA 1
ATOM 1729 C C . VAL A 1 208 ? -19.208 -14.731 -33.779 1.00 38.34 208 VAL A C 1
ATOM 1731 O O . VAL A 1 208 ? -19.932 -14.718 -32.784 1.00 38.34 208 VAL A O 1
ATOM 1734 N N . GLU A 1 209 ? -18.455 -15.767 -34.140 1.00 30.66 209 GLU A N 1
ATOM 1735 C CA . GLU A 1 209 ? -18.347 -17.055 -33.459 1.00 30.66 209 GLU A CA 1
ATOM 1736 C C . GLU A 1 209 ? -18.073 -16.936 -31.955 1.00 30.66 209 GLU A C 1
ATOM 1738 O O . GLU A 1 209 ? -17.352 -16.062 -31.474 1.00 30.66 209 GLU A O 1
ATOM 1743 N N . LYS A 1 210 ? -18.657 -17.889 -31.225 1.00 34.16 210 LYS A N 1
ATOM 1744 C CA . LYS A 1 210 ? -18.686 -18.047 -29.765 1.00 34.16 210 LYS A CA 1
ATOM 1745 C C . LYS A 1 210 ? -17.347 -18.440 -29.114 1.00 34.16 210 LYS A C 1
ATOM 1747 O O . LYS A 1 210 ? -17.364 -18.891 -27.975 1.00 34.16 210 LYS A O 1
ATOM 1752 N N . ASP A 1 211 ? -16.203 -18.218 -29.754 1.00 30.70 211 ASP A N 1
ATOM 1753 C CA . ASP A 1 211 ? -14.905 -18.689 -29.245 1.00 30.70 211 ASP A CA 1
ATOM 1754 C C . ASP A 1 211 ? -14.010 -17.550 -28.740 1.00 30.70 211 ASP A C 1
ATOM 1756 O O . ASP A 1 211 ? -12.892 -17.321 -29.201 1.00 30.70 211 ASP A O 1
ATOM 1760 N N . SER A 1 212 ? -14.495 -16.841 -27.719 1.00 32.53 212 SER A N 1
ATOM 1761 C CA . SER A 1 212 ? -13.653 -16.005 -26.857 1.00 32.53 212 SER A CA 1
ATOM 1762 C C . SER A 1 212 ? -13.916 -16.369 -25.394 1.00 32.53 212 SER A C 1
ATOM 1764 O O . SER A 1 212 ? -15.051 -16.214 -24.939 1.00 32.53 212 SER A O 1
ATOM 1766 N N . PRO A 1 213 ? -12.909 -16.810 -24.611 1.00 29.28 213 PRO A N 1
ATOM 1767 C CA . PRO A 1 213 ? -13.087 -17.227 -23.215 1.00 29.28 213 PRO A CA 1
ATOM 1768 C C . PRO A 1 213 ? -13.272 -16.042 -22.245 1.00 29.28 213 PRO A C 1
ATOM 1770 O O . PRO A 1 213 ? -12.944 -16.127 -21.066 1.00 29.28 213 PRO A O 1
ATOM 1773 N N . LEU A 1 214 ? -13.799 -14.916 -22.724 1.00 34.94 214 LEU A N 1
ATOM 1774 C CA . LEU A 1 214 ? -14.093 -13.728 -21.927 1.00 34.94 214 LEU A CA 1
ATOM 1775 C C . LEU A 1 214 ? -15.564 -13.332 -22.075 1.00 34.94 214 LEU A C 1
ATOM 1777 O O . LEU A 1 214 ? -15.897 -12.181 -22.347 1.00 34.94 214 LEU A O 1
ATOM 1781 N N . SER A 1 215 ? -16.465 -14.285 -21.838 1.00 26.36 215 SER A N 1
ATOM 1782 C CA . SER A 1 215 ? -17.803 -13.949 -21.361 1.00 26.36 215 SER A CA 1
ATOM 1783 C C . SER A 1 215 ? -17.706 -13.609 -19.872 1.00 26.36 215 SER A C 1
ATOM 1785 O O . SER A 1 215 ? -17.842 -14.476 -19.011 1.00 26.36 215 SER A O 1
ATOM 1787 N N . TYR A 1 216 ? -17.439 -12.339 -19.563 1.00 28.59 216 TYR A N 1
ATOM 1788 C CA . TYR A 1 216 ? -17.755 -11.796 -18.245 1.00 28.59 216 TYR A CA 1
ATOM 1789 C C . TYR A 1 216 ? -19.281 -11.701 -18.164 1.00 28.59 216 TYR A C 1
ATOM 1791 O O . TYR A 1 216 ? -19.893 -10.801 -18.742 1.00 28.59 216 TYR A O 1
ATOM 1799 N N . VAL A 1 217 ? -19.892 -12.702 -17.536 1.00 30.19 217 VAL A N 1
ATOM 1800 C CA . VAL A 1 217 ? -21.317 -12.703 -17.216 1.00 30.19 217 VAL A CA 1
ATOM 1801 C C . VAL A 1 217 ? -21.472 -12.067 -15.845 1.00 30.19 217 VAL A C 1
ATOM 1803 O O . VAL A 1 217 ? -20.936 -12.570 -14.860 1.00 30.19 217 VAL A O 1
ATOM 1806 N N . GLY A 1 218 ? -22.215 -10.969 -15.797 1.00 26.48 218 GLY A N 1
ATOM 1807 C CA . GLY A 1 218 ? -22.792 -10.460 -14.565 1.00 26.48 218 GLY A CA 1
ATOM 1808 C C . GLY A 1 218 ? -23.475 -9.108 -14.760 1.00 26.48 218 GLY A C 1
ATOM 1809 O O . GLY A 1 218 ? -22.928 -8.249 -15.463 1.00 26.48 218 GLY A O 1
ATOM 1810 N N . PRO A 1 219 ? -24.575 -8.857 -14.036 1.00 37.16 219 PRO A N 1
ATOM 1811 C CA . PRO A 1 219 ? -25.762 -9.706 -13.871 1.00 37.16 219 PRO A CA 1
ATOM 1812 C C . PRO A 1 219 ? -26.674 -9.707 -15.116 1.00 37.16 219 PRO A C 1
ATOM 1814 O O . PRO A 1 219 ? -26.603 -8.753 -15.928 1.00 37.16 219 PRO A O 1
#

InterPro domains:
  IPR017850 Alkaline-phosphatase-like, core domain superfamily [G3DSA:3.40.720.10] (1-65)
  IPR017850 Alkaline-phosphatase-like, core domain superfamily [SSF53649] (2-146)
  IPR032506 N-sulphoglucosamine sulphohydrolase, C-terminal [PF16347] (3-137)
  IPR050738 Sulfatase enzyme [PTHR42693] (2-154)

pLDDT: mean 77.22, std 21.46, range [26.36, 96.94]

Radius of gyration: 23.16 Å; chains: 1; bounding box: 54×35×62 Å

Secondary structure (DSSP, 8-state):
---GGGT--------TTTSPTT----S---HHHHHHHHHHHTT-PPPTT------HHHHTTSSPPPTT-EEEEEETTEEEEEETTEEEEEE-GGG-S-------SS-SEEEEETTT-TT--S--TTT-HHHHHHHHHHHHHHHTTSPPPPPPPPPPHHHHTTSGGG---B--TTS--B-HHHHHTTTT-GGGG-GGGTHHHHTT-S---S--S------

Sequence (219 aa):
MQWEGNYRMPTIVTFPGTLPAGKEYKGMASTMDFYATAVAVAETELPQHCEGKNLLPLLMEKKNPNPDETLFWNTHGTEASRWKQWRIVKYNKEKNWHSEKNHNKQTNWRLYDIDKDPAEKIDLAAEKPDIVREMSQRYDAWLKQMPQPRSPVKPPKHMLAHTKDGNKARHPFGRGWMTVEEWDKIKDDPTKWSEMYMRPLYRLQPNVEKDSPLSYVGP

Foldseek 3Di:
DDALVVADDDDDDDDPPQADPPDDQPADAHPLQVVQQVCVVVVHDDPPPRPHHRCSCRRNVVDPHDQADKDWDDPQQKTWMDHHQKIKIAHDPVRDPDDDDDDDPDPSIFMDRCVVCVVSPDTCCVVCVVVVVVVVVVRVVVVVVDDDDDDPDAADPVQQVLDDNSPAFDDQPPPGTDHPVVCVVCVVPVVVRDPVVCVVVVVPDPDDDPPDPPPPDDD